Protein AF-A0A1A9UKF2-F1 (afdb_monomer_lite)

pLDDT: mean 70.14, std 18.94, range [29.81, 97.88]

Organism: Glossina austeni (NCBI:txid7395)

InterPro domains:
  IPR000534 Semialdehyde dehydrogenase, NAD-binding [PF01118] (22-80)
  IPR000534 Semialdehyde dehydrogenase, NAD-binding [SM00859] (3-81)
  IPR012280 Semialdehyde dehydrogenase, dimerisation domain [PF02774] (103-195)
  IPR036291 NAD(P)-binding domain superfamily [SSF51735] (1-106)

Sequence (260 aa):
MKCIGFIGWRGLVGSVLIQQILIELDIIISCQGNSYTKIVHNKLRKLNWQGYWIDSASILRMHKSSCIVLEPVNYNIIKKKISQGYKDFIGSNCSVSLMLIALGGLFKEKLIEWISVSTYQAATGAGSTYTRQLLLQINKIHDLLGNKLTYNVIPWIGKKIKCKQSLEEKKYQEEVCKILDLNRVIPIDGICVRILSNHNSWVKIIPDDPEKIINRLTPIKIAGSLYIAIGRIRKLSIGGDQLLWGAAEPLRRILRQLIT

Secondary structure (DSSP, 8-state):
---EEEE-TT--S--HHHHHHHHT-SEEEE-S-HHHHHHHHHHHHHTT--SEEEE--GGGTT-TTEEEE-HHHHHHHHHHHHHTT--EEEEPPHHHHHHHHHHHHHHHTT--S-EEEEEEEEGGGG-HHHHHHHHHHHHHHHHHHTTS-----B---S-B-GGG-BHHHHHHHHHHHHHTT-SSPPPEEEEEEEE-S---TTEEEPPS-HHHHHHHSSHHHHTTSS-EEE------S----TTIIIIIHHHHHHHHHHH-

Structure (mmCIF, N/CA/C/O backbone):
data_AF-A0A1A9UKF2-F1
#
_entry.id   AF-A0A1A9UKF2-F1
#
loop_
_atom_site.group_PDB
_atom_site.id
_atom_site.type_symbol
_atom_site.label_atom_id
_atom_site.label_alt_id
_atom_site.label_comp_id
_atom_site.label_asym_id
_atom_site.label_entity_id
_atom_site.label_seq_id
_atom_site.pdbx_PDB_ins_code
_atom_site.Cartn_x
_atom_site.Cartn_y
_atom_site.Cartn_z
_atom_site.occupancy
_atom_site.B_iso_or_equiv
_atom_site.auth_seq_id
_atom_site.auth_comp_id
_atom_site.auth_asym_id
_atom_site.auth_atom_id
_atom_site.pdbx_PDB_model_num
ATOM 1 N N . MET A 1 1 ? -28.128 7.643 8.651 1.00 71.69 1 MET A N 1
ATOM 2 C CA . MET A 1 1 ? -27.181 7.875 7.535 1.00 71.69 1 MET A CA 1
ATOM 3 C C . MET A 1 1 ? -25.819 8.170 8.133 1.00 71.69 1 MET A C 1
ATOM 5 O O . MET A 1 1 ? -25.802 8.809 9.174 1.00 71.69 1 MET A O 1
ATOM 9 N N . LYS A 1 2 ? -24.722 7.689 7.530 1.00 84.81 2 LYS A N 1
ATOM 10 C CA . LYS A 1 2 ? -23.363 8.018 7.987 1.00 84.81 2 LYS A CA 1
ATOM 11 C C . LYS A 1 2 ? -22.882 9.323 7.351 1.00 84.81 2 LYS A C 1
ATOM 13 O O . LYS A 1 2 ? -23.034 9.486 6.139 1.00 84.81 2 LYS A O 1
ATOM 18 N N . CYS A 1 3 ? -22.272 10.204 8.134 1.00 86.50 3 CYS A N 1
ATOM 19 C CA . CYS A 1 3 ? -21.629 11.428 7.660 1.00 86.50 3 CYS A CA 1
ATOM 20 C C . CYS A 1 3 ? -20.231 11.106 7.108 1.00 86.50 3 CYS A C 1
ATOM 22 O O . CYS A 1 3 ? -19.368 10.604 7.830 1.00 86.50 3 CYS A O 1
ATOM 24 N N . ILE A 1 4 ? -20.003 11.372 5.818 1.00 88.81 4 ILE A N 1
ATOM 25 C CA . ILE A 1 4 ? -18.762 11.018 5.110 1.00 88.81 4 ILE A CA 1
ATOM 26 C C . ILE A 1 4 ? -18.077 12.293 4.612 1.00 88.81 4 ILE A C 1
ATOM 28 O O . ILE A 1 4 ? -18.688 13.074 3.886 1.00 88.81 4 ILE A O 1
ATOM 32 N N . GLY A 1 5 ? -16.799 12.477 4.950 1.00 84.62 5 GLY A N 1
ATOM 33 C CA . GLY A 1 5 ? -15.975 13.572 4.431 1.00 84.62 5 GLY A CA 1
ATOM 34 C C . GLY A 1 5 ? -14.863 13.096 3.502 1.00 84.62 5 GLY A C 1
ATOM 35 O O . GLY A 1 5 ? -14.205 12.085 3.755 1.00 84.62 5 GLY A O 1
ATOM 36 N N . PHE A 1 6 ? -14.617 13.867 2.443 1.00 82.88 6 PHE A N 1
ATOM 37 C CA . PHE A 1 6 ? -13.533 13.643 1.488 1.00 82.88 6 PHE A CA 1
ATOM 38 C C . PHE A 1 6 ? -12.490 14.755 1.588 1.00 82.88 6 PHE A C 1
ATOM 40 O O . PHE A 1 6 ? -12.822 15.939 1.552 1.00 82.88 6 PHE A O 1
ATOM 47 N N . ILE A 1 7 ? -11.217 14.372 1.666 1.00 81.06 7 ILE A N 1
ATOM 48 C CA . ILE A 1 7 ? -10.083 15.295 1.748 1.00 81.06 7 ILE A CA 1
ATOM 49 C C . ILE A 1 7 ? -9.139 14.994 0.580 1.00 81.06 7 ILE A C 1
ATOM 51 O O . ILE A 1 7 ? -8.381 14.022 0.599 1.00 81.06 7 ILE A O 1
ATOM 55 N N . GLY A 1 8 ? -9.202 15.828 -0.458 1.00 71.50 8 GLY A N 1
ATOM 56 C CA . GLY A 1 8 ? -8.336 15.756 -1.640 1.00 71.50 8 GLY A CA 1
ATOM 57 C C . GLY A 1 8 ? -7.231 16.812 -1.631 1.00 71.50 8 GLY A C 1
ATOM 58 O O . GLY A 1 8 ? -7.307 17.758 -0.856 1.00 71.50 8 GLY A O 1
ATOM 59 N N . TRP A 1 9 ? -6.270 16.683 -2.561 1.00 54.72 9 TRP A N 1
ATOM 60 C CA . TRP A 1 9 ? -4.939 17.335 -2.610 1.00 54.72 9 TRP A CA 1
ATOM 61 C C . TRP A 1 9 ? -4.872 18.856 -2.329 1.00 54.72 9 TRP A C 1
ATOM 63 O O . TRP A 1 9 ? -3.817 19.378 -1.967 1.00 54.72 9 TRP A O 1
ATOM 73 N N . ARG A 1 10 ? -5.989 19.583 -2.465 1.00 50.16 10 ARG A N 1
ATOM 74 C CA . ARG A 1 10 ? -6.110 21.032 -2.205 1.00 50.16 10 ARG A CA 1
ATOM 75 C C . ARG A 1 10 ? -6.685 21.389 -0.821 1.00 50.16 10 ARG A C 1
ATOM 77 O O . ARG A 1 10 ? -6.915 22.565 -0.557 1.00 50.16 10 ARG A O 1
ATOM 84 N N . GLY A 1 11 ? -6.914 20.415 0.060 1.00 48.44 11 GLY A N 1
ATOM 85 C CA . GLY A 1 11 ? -7.466 20.639 1.399 1.00 48.44 11 GLY A CA 1
ATOM 86 C C . GLY A 1 11 ? -6.495 21.386 2.318 1.00 48.44 11 GLY A C 1
ATOM 87 O O . GLY A 1 11 ? -5.421 20.877 2.644 1.00 48.44 11 GLY A O 1
ATOM 88 N N . LEU A 1 12 ? -6.884 22.593 2.736 1.00 45.25 12 LEU A N 1
ATOM 89 C CA . LEU A 1 12 ? -6.162 23.446 3.684 1.00 45.25 12 LEU A CA 1
ATOM 90 C C . LEU A 1 12 ? -5.789 22.681 4.965 1.00 45.25 12 LEU A C 1
ATOM 92 O O . LEU A 1 12 ? -6.642 22.164 5.686 1.00 45.25 12 LEU A O 1
ATOM 96 N N . VAL A 1 13 ? -4.493 22.653 5.275 1.00 45.88 13 VAL A N 1
ATOM 97 C CA . VAL A 1 13 ? -3.981 22.253 6.588 1.00 45.88 13 VAL A CA 1
ATOM 98 C C . VAL A 1 13 ? -4.100 23.474 7.500 1.00 45.88 13 VAL A C 1
ATOM 100 O O . VAL A 1 13 ? -3.387 24.448 7.286 1.00 45.88 13 VAL A O 1
ATOM 103 N N . GLY A 1 14 ? -4.932 23.418 8.545 1.00 50.25 14 GLY A N 1
ATOM 104 C CA . GLY A 1 14 ? -4.603 24.157 9.771 1.00 50.25 14 GLY A CA 1
ATOM 105 C C . GLY A 1 14 ? -5.647 25.048 10.442 1.00 50.25 14 GLY A C 1
ATOM 106 O O . GLY A 1 14 ? -5.304 25.590 11.488 1.00 50.25 14 GLY A O 1
ATOM 107 N N . SER A 1 15 ? -6.888 25.193 9.966 1.00 52.97 15 SER A N 1
ATOM 108 C CA . SER A 1 15 ? -7.884 25.942 10.755 1.00 52.97 15 SER A CA 1
ATOM 109 C C . SER A 1 15 ? -8.506 25.067 11.855 1.00 52.97 15 SER A C 1
ATOM 111 O O . SER A 1 15 ? -8.780 23.882 11.657 1.00 52.97 15 SER A O 1
ATOM 113 N N . VAL A 1 16 ? -8.715 25.645 13.043 1.00 55.16 16 VAL A N 1
ATOM 114 C CA . VAL A 1 16 ? -9.409 24.993 14.173 1.00 55.16 16 VAL A CA 1
ATOM 115 C C . VAL A 1 16 ? -10.845 24.608 13.787 1.00 55.16 16 VAL A C 1
ATOM 117 O O . VAL A 1 16 ? -11.305 23.536 14.169 1.00 55.16 16 VAL A O 1
ATOM 120 N N . LEU A 1 17 ? -11.496 25.408 12.929 1.00 55.50 17 LEU A N 1
ATOM 121 C CA . LEU A 1 17 ? -12.822 25.112 12.373 1.00 55.50 17 LEU A CA 1
ATOM 122 C C . LEU A 1 17 ? -12.883 23.768 11.633 1.00 55.50 17 LEU A C 1
ATOM 124 O O . LEU A 1 17 ? -13.848 23.027 11.786 1.00 55.50 17 LEU A O 1
ATOM 128 N N . ILE A 1 18 ? -11.849 23.415 10.859 1.00 67.81 18 ILE A N 1
ATOM 129 C CA . ILE A 1 18 ? -11.835 22.139 10.128 1.00 67.81 18 ILE A CA 1
ATOM 130 C C . ILE A 1 18 ? -11.833 20.958 11.107 1.00 67.81 18 ILE A C 1
ATOM 132 O O . ILE A 1 18 ? -12.449 19.940 10.827 1.00 67.81 18 ILE A O 1
ATOM 136 N N . GLN A 1 19 ? -11.198 21.073 12.277 1.00 68.06 19 GLN A N 1
ATOM 137 C CA . GLN A 1 19 ? -11.166 19.969 13.245 1.00 68.06 19 GLN A CA 1
ATOM 138 C C . GLN A 1 19 ? -12.534 19.703 13.874 1.00 68.06 19 GLN A C 1
ATOM 140 O O . GLN A 1 19 ? -12.880 18.541 14.059 1.00 68.06 19 GLN A O 1
ATOM 145 N N . GLN A 1 20 ? -13.305 20.755 14.160 1.00 71.19 20 GLN A N 1
ATOM 146 C CA . GLN A 1 20 ? -14.658 20.620 14.706 1.00 71.19 20 GLN A CA 1
ATOM 147 C C . GLN A 1 20 ? -15.570 19.885 13.719 1.00 71.19 20 GLN A C 1
ATOM 149 O O . GLN A 1 20 ? -16.204 18.906 14.094 1.00 71.19 20 GLN A O 1
ATOM 154 N N . ILE A 1 21 ? -15.512 20.259 12.437 1.00 78.81 21 ILE A N 1
ATOM 155 C CA . ILE A 1 21 ? -16.279 19.599 11.371 1.00 78.81 21 ILE A CA 1
ATOM 156 C C . ILE A 1 21 ? -15.857 18.131 11.205 1.00 78.81 21 ILE A C 1
ATOM 158 O O . ILE A 1 21 ? -16.695 17.256 11.020 1.00 78.81 21 ILE A O 1
ATOM 162 N N . LEU A 1 22 ? -14.554 17.833 11.267 1.00 85.81 22 LEU A N 1
ATOM 163 C CA . LEU A 1 22 ? -14.062 16.471 11.040 1.00 85.81 22 LEU A CA 1
ATOM 164 C C . LEU A 1 22 ? -14.473 15.482 12.143 1.00 85.81 22 LEU A C 1
ATOM 166 O O . LEU A 1 22 ? -14.626 14.299 11.850 1.00 85.81 22 LEU A O 1
ATOM 170 N N . ILE A 1 23 ? -14.645 15.934 13.388 1.00 88.75 23 ILE A N 1
ATOM 171 C CA . ILE A 1 23 ? -15.038 15.061 14.510 1.00 88.75 23 ILE A CA 1
ATOM 172 C C . ILE A 1 23 ? -16.488 14.587 14.377 1.00 88.75 23 ILE A C 1
ATOM 174 O O . ILE A 1 23 ? -16.807 13.485 14.817 1.00 88.75 23 ILE A O 1
ATOM 178 N N . GLU A 1 24 ? -17.343 15.380 13.736 1.00 89.25 24 GLU A N 1
ATOM 179 C CA . GLU A 1 24 ? -18.743 15.026 13.481 1.00 89.25 24 GLU A CA 1
ATOM 180 C C . GLU A 1 24 ? -18.899 13.956 12.388 1.00 89.25 24 GLU A C 1
ATOM 182 O O . GLU A 1 24 ? -19.972 13.378 12.226 1.00 89.25 24 GLU A O 1
ATOM 187 N N . LEU A 1 25 ? -17.839 13.671 11.623 1.00 92.31 25 LEU A N 1
ATOM 188 C CA . LEU A 1 25 ? -17.880 12.683 10.549 1.00 92.31 25 LEU A CA 1
ATOM 189 C C . LEU A 1 25 ? -17.725 11.258 11.084 1.00 92.31 25 LEU A C 1
ATOM 191 O O . LEU A 1 25 ? -16.816 10.957 11.855 1.00 92.31 25 LEU A O 1
ATOM 195 N N . ASP A 1 26 ? -18.535 10.338 10.567 1.00 93.75 26 ASP A N 1
ATOM 196 C CA . ASP A 1 26 ? -18.407 8.904 10.841 1.00 93.75 26 ASP A CA 1
ATOM 197 C C . ASP A 1 26 ? -17.254 8.272 10.054 1.00 93.75 26 ASP A C 1
ATOM 199 O O . ASP A 1 26 ? -16.648 7.288 10.493 1.00 93.75 26 ASP A O 1
ATOM 203 N N . ILE A 1 27 ? -16.980 8.800 8.856 1.00 95.62 27 ILE A N 1
ATOM 204 C CA . ILE A 1 27 ? -15.962 8.291 7.934 1.00 95.62 27 ILE A CA 1
ATOM 205 C C . ILE A 1 27 ? -15.219 9.460 7.285 1.00 95.62 27 ILE A C 1
ATOM 207 O O . ILE A 1 27 ? -15.828 10.376 6.733 1.00 95.62 27 ILE A O 1
ATOM 211 N N . ILE A 1 28 ? -13.891 9.387 7.289 1.00 94.81 28 ILE A N 1
ATOM 212 C CA . ILE A 1 28 ? -13.011 10.332 6.603 1.00 94.81 28 ILE A CA 1
ATOM 213 C C . ILE A 1 28 ? -12.193 9.581 5.558 1.00 94.81 28 ILE A C 1
ATOM 215 O O . ILE A 1 28 ? -11.524 8.600 5.882 1.00 94.81 28 ILE A O 1
ATOM 219 N N . ILE A 1 29 ? -12.206 10.074 4.319 1.00 93.69 29 ILE A N 1
ATOM 220 C CA . ILE A 1 29 ? -11.383 9.562 3.218 1.00 93.69 29 ILE A CA 1
ATOM 221 C C . ILE A 1 29 ? -10.349 10.612 2.832 1.00 93.69 29 ILE A C 1
ATOM 223 O O . ILE A 1 29 ? -10.686 11.659 2.281 1.00 93.69 29 ILE A O 1
ATOM 227 N N . SER A 1 30 ? -9.081 10.323 3.110 1.00 92.12 30 SER A N 1
ATOM 228 C CA . SER A 1 30 ? -7.948 11.199 2.829 1.00 92.12 30 SER A CA 1
ATOM 229 C C . SER A 1 30 ? -7.135 10.700 1.638 1.00 92.12 30 SER A C 1
ATOM 231 O O . SER A 1 30 ? -6.706 9.550 1.573 1.00 92.12 30 SER A O 1
ATOM 233 N N . CYS A 1 31 ? -6.874 11.611 0.703 1.00 87.44 31 CYS A N 1
ATOM 234 C CA . CYS A 1 31 ? -5.891 11.458 -0.368 1.00 87.44 31 CYS A CA 1
ATOM 235 C C . CYS A 1 31 ? -4.824 12.567 -0.332 1.00 87.44 31 CYS A C 1
ATOM 237 O O . CYS A 1 31 ? -4.139 12.810 -1.326 1.00 87.44 31 CYS A O 1
ATOM 239 N N . GLN A 1 32 ? -4.687 13.263 0.803 1.00 86.75 32 GLN A N 1
ATOM 240 C CA . GLN A 1 32 ? -3.825 14.442 0.935 1.00 86.75 32 GLN A CA 1
ATOM 241 C C . GLN A 1 32 ? -2.336 14.088 1.054 1.00 86.75 32 GLN A C 1
ATOM 243 O O . GLN A 1 32 ? -1.472 14.846 0.611 1.00 86.75 32 GLN A O 1
ATOM 248 N N . GLY A 1 33 ? -2.030 12.926 1.638 1.00 84.94 33 GLY A N 1
ATOM 249 C CA . GLY A 1 33 ? -0.674 12.402 1.783 1.00 84.94 33 GLY A CA 1
ATOM 250 C C . GLY A 1 33 ? -0.093 12.506 3.197 1.00 84.94 33 GLY A C 1
ATOM 251 O O . GLY A 1 33 ? -0.690 13.049 4.125 1.00 84.94 33 GLY A O 1
ATOM 252 N N . ASN A 1 34 ? 1.123 11.973 3.353 1.00 87.88 34 ASN A N 1
ATOM 253 C CA . ASN A 1 34 ? 1.740 11.669 4.652 1.00 87.88 34 ASN A CA 1
ATOM 254 C C . ASN A 1 34 ? 1.795 12.851 5.636 1.00 87.88 34 ASN A C 1
ATOM 256 O O . ASN A 1 34 ? 1.567 12.653 6.829 1.00 87.88 34 ASN A O 1
ATOM 260 N N . SER A 1 35 ? 2.108 14.061 5.162 1.00 87.88 35 SER A N 1
ATOM 261 C CA . SER A 1 35 ? 2.228 15.246 6.025 1.00 87.88 35 SER A CA 1
ATOM 262 C C . SER A 1 35 ? 0.899 15.614 6.684 1.00 87.88 35 SER A C 1
ATOM 264 O O . SER A 1 35 ? 0.876 15.940 7.869 1.00 87.88 35 SER A O 1
ATOM 266 N N . TYR A 1 36 ? -0.206 15.508 5.940 1.00 89.00 36 TYR A N 1
ATOM 267 C CA . TYR A 1 36 ? -1.548 15.773 6.450 1.00 89.00 36 TYR A CA 1
ATOM 268 C C . TYR A 1 36 ? -1.959 14.720 7.473 1.00 89.00 36 TYR A C 1
ATOM 270 O O . TYR A 1 36 ? -2.285 15.065 8.609 1.00 89.00 36 TYR A O 1
ATOM 278 N N . THR A 1 37 ? -1.847 13.439 7.108 1.00 91.94 37 THR A N 1
ATOM 279 C CA . THR A 1 37 ? -2.190 12.317 7.987 1.00 91.94 37 THR A CA 1
ATOM 280 C C . THR A 1 37 ? -1.430 12.398 9.306 1.00 91.94 37 THR A C 1
ATOM 282 O O . THR A 1 37 ? -2.036 12.295 10.366 1.00 91.94 37 THR A O 1
ATOM 285 N N . LYS A 1 38 ? -0.12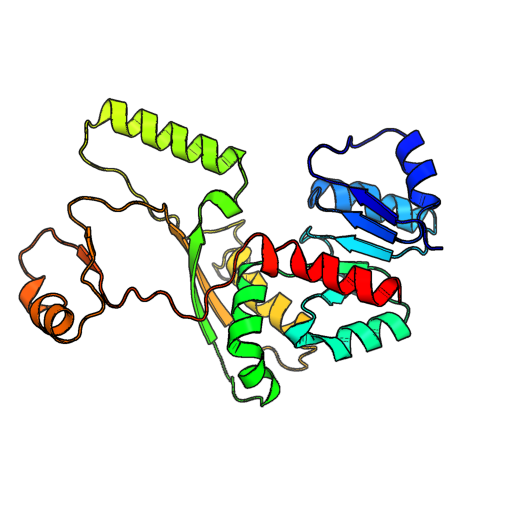3 12.696 9.279 1.00 90.44 38 LYS A N 1
ATOM 286 C CA . LYS A 1 38 ? 0.695 12.810 10.499 1.00 90.44 38 LYS A CA 1
ATOM 287 C C . LYS A 1 38 ? 0.148 13.837 11.497 1.00 90.44 38 LYS A C 1
ATOM 289 O O . LYS A 1 38 ? 0.295 13.651 12.704 1.00 90.44 38 LYS A O 1
ATOM 294 N N . ILE A 1 39 ? -0.431 14.929 11.003 1.00 89.75 39 ILE A N 1
ATOM 295 C CA . ILE A 1 39 ? -0.926 16.031 11.833 1.00 89.75 39 ILE A CA 1
ATOM 296 C C . ILE A 1 39 ? -2.379 15.780 12.235 1.00 89.75 39 ILE A C 1
ATOM 298 O O . ILE A 1 39 ? -2.708 15.863 13.416 1.00 89.75 39 ILE A O 1
ATOM 302 N N . VAL A 1 40 ? -3.248 15.494 11.267 1.00 90.88 40 VAL A N 1
ATOM 303 C CA . VAL A 1 40 ? -4.702 15.494 11.470 1.00 90.88 40 VAL A CA 1
ATOM 304 C C . VAL A 1 40 ? -5.188 14.198 12.104 1.00 90.88 40 VAL A C 1
ATOM 306 O O . VAL A 1 40 ? -5.910 14.266 13.094 1.00 90.88 40 VAL A O 1
ATOM 309 N N . HIS A 1 41 ? -4.740 13.032 11.624 1.00 93.50 41 HIS A N 1
ATOM 310 C CA . HIS A 1 41 ? -5.153 11.740 12.193 1.00 93.50 41 HIS A CA 1
ATOM 311 C C . HIS A 1 41 ? -4.806 11.652 13.682 1.00 93.50 41 HIS A C 1
ATOM 313 O O . HIS A 1 41 ? -5.671 11.371 14.509 1.00 93.50 41 HIS A O 1
ATOM 319 N N . ASN A 1 42 ? -3.570 12.013 14.040 1.00 90.81 42 ASN A N 1
ATOM 320 C CA . ASN A 1 42 ? -3.121 12.023 15.432 1.00 90.81 42 ASN A CA 1
ATOM 321 C C . ASN A 1 42 ? -3.944 12.977 16.311 1.00 90.81 42 ASN A C 1
ATOM 323 O O . ASN A 1 42 ? -4.223 12.651 17.462 1.00 90.81 42 ASN A O 1
ATOM 327 N N . LYS A 1 43 ? -4.333 14.151 15.795 1.00 91.19 43 LYS A N 1
ATOM 328 C CA . LYS A 1 43 ? -5.192 15.089 16.532 1.00 91.19 43 LYS A CA 1
ATOM 329 C C . LYS A 1 43 ? -6.594 14.520 16.738 1.00 91.19 43 LYS A C 1
ATOM 331 O O . LYS A 1 43 ? -7.072 14.535 17.865 1.00 91.19 43 LYS A O 1
ATOM 336 N N . LEU A 1 44 ? -7.213 13.965 15.695 1.00 92.25 44 LEU A N 1
ATOM 337 C CA . LEU A 1 44 ? -8.548 13.364 15.789 1.00 92.25 44 LEU A CA 1
ATOM 338 C C . LEU A 1 44 ? -8.577 12.207 16.791 1.00 92.25 44 LEU A C 1
ATOM 340 O O . LEU A 1 44 ? -9.444 12.166 17.660 1.00 92.25 44 LEU A O 1
ATOM 344 N N . ARG A 1 45 ? -7.587 11.307 16.743 1.00 93.25 45 ARG A N 1
ATOM 345 C CA . ARG A 1 45 ? -7.493 10.198 17.705 1.00 93.25 45 ARG A CA 1
ATOM 346 C C . ARG A 1 45 ? -7.257 10.686 19.141 1.00 93.25 45 ARG A C 1
ATOM 348 O O . ARG A 1 45 ? -7.836 10.117 20.05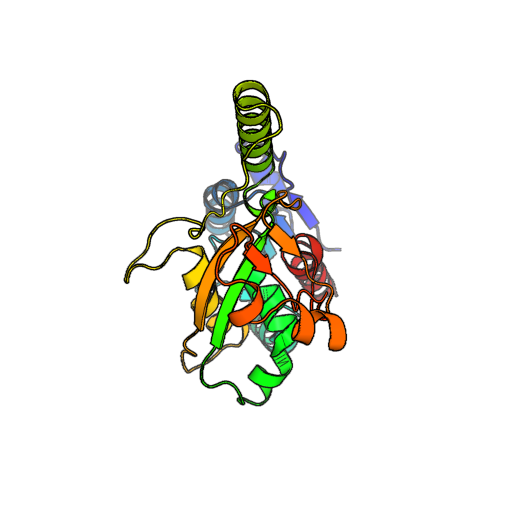9 1.00 93.25 45 ARG A O 1
ATOM 355 N N . LYS A 1 46 ? -6.485 11.764 19.349 1.00 92.12 46 LYS A N 1
ATOM 356 C CA . LYS A 1 46 ? -6.329 12.406 20.674 1.00 92.12 46 LYS A CA 1
ATOM 357 C C . LYS A 1 46 ? -7.621 13.035 21.197 1.00 92.12 46 LYS A C 1
ATOM 359 O O . LYS A 1 46 ? -7.824 13.059 22.402 1.00 92.12 46 LYS A O 1
ATOM 364 N N . LEU A 1 47 ? -8.488 13.507 20.305 1.00 91.50 47 LEU A N 1
ATOM 365 C CA . LEU A 1 47 ? -9.823 14.020 20.632 1.00 91.50 47 LEU A CA 1
ATOM 366 C C . LEU A 1 47 ? -10.866 12.899 20.774 1.00 91.50 47 LEU A C 1
ATOM 368 O O . LEU A 1 47 ? -12.062 13.161 20.763 1.00 91.50 47 LEU A O 1
ATOM 372 N N . ASN A 1 48 ? -10.414 11.647 20.908 1.00 92.62 48 ASN A N 1
ATOM 373 C CA . ASN A 1 48 ? -11.246 10.459 21.066 1.00 92.62 48 ASN A CA 1
ATOM 374 C C . ASN A 1 48 ? -12.244 10.228 19.915 1.00 92.62 48 ASN A C 1
ATOM 376 O O . ASN A 1 48 ? -13.288 9.608 20.103 1.00 92.62 48 ASN A O 1
ATOM 380 N N . TRP A 1 49 ? -11.926 10.698 18.706 1.00 95.12 49 TRP A N 1
ATOM 381 C CA . TRP A 1 49 ? -12.748 10.432 17.532 1.00 95.12 49 TRP A CA 1
ATOM 382 C C . TRP A 1 49 ? -12.711 8.939 17.167 1.00 95.12 49 TRP A C 1
ATOM 384 O O . TRP A 1 49 ? -11.637 8.371 16.929 1.00 95.12 49 TRP A O 1
ATOM 394 N N . GLN A 1 50 ? -13.888 8.308 17.100 1.00 94.50 50 GLN A N 1
ATOM 395 C CA . GLN A 1 50 ? -14.068 6.860 16.887 1.00 94.50 50 GLN A CA 1
ATOM 396 C C . GLN A 1 50 ? -14.505 6.484 15.460 1.00 94.50 50 GLN A C 1
ATOM 398 O O . GLN A 1 50 ? -14.806 5.316 15.181 1.00 94.50 50 GLN A O 1
ATOM 403 N N . GLY A 1 51 ? -14.526 7.459 14.548 1.00 95.19 51 GLY A N 1
ATOM 404 C CA . GLY A 1 51 ? -14.868 7.237 13.147 1.00 95.19 51 GLY A CA 1
ATOM 405 C C . GLY A 1 51 ? -13.789 6.480 12.365 1.00 95.19 51 GLY A C 1
ATOM 406 O O . GLY A 1 51 ? -12.676 6.213 12.848 1.00 95.19 51 GLY A O 1
ATOM 407 N N . TYR A 1 52 ? -14.148 6.100 11.141 1.00 97.56 52 TYR A N 1
ATOM 408 C CA . TYR A 1 52 ? -13.296 5.343 10.229 1.00 97.56 52 TYR A CA 1
ATOM 409 C C . TYR A 1 52 ? -12.383 6.268 9.429 1.00 97.56 52 TYR A C 1
ATOM 411 O O . TYR A 1 52 ? -12.848 7.153 8.715 1.00 97.56 52 TYR A O 1
ATOM 419 N N . TRP A 1 53 ? -11.079 6.029 9.511 1.00 97.69 53 TRP A N 1
ATOM 420 C CA . TRP A 1 53 ? -10.069 6.722 8.725 1.00 97.69 53 TRP A CA 1
ATOM 421 C C . TRP A 1 53 ? -9.642 5.857 7.543 1.00 97.69 53 TRP A C 1
ATOM 423 O O . TRP A 1 53 ? -9.038 4.798 7.730 1.00 97.69 53 TRP A O 1
ATOM 433 N N . ILE A 1 54 ? -9.941 6.317 6.332 1.00 97.12 54 ILE A N 1
ATOM 434 C CA . ILE A 1 54 ? -9.541 5.690 5.075 1.00 97.12 54 ILE A CA 1
ATOM 435 C C . ILE A 1 54 ? -8.480 6.574 4.418 1.00 97.12 54 ILE A C 1
ATOM 437 O O . ILE A 1 54 ? -8.716 7.762 4.214 1.00 97.12 54 ILE A O 1
ATOM 441 N N . ASP A 1 55 ? -7.313 6.028 4.079 1.00 95.25 55 ASP A N 1
ATOM 442 C CA . ASP A 1 55 ? -6.180 6.853 3.627 1.00 95.25 55 ASP A CA 1
ATOM 443 C C . ASP A 1 55 ? -5.389 6.222 2.484 1.00 95.25 55 ASP A C 1
ATOM 445 O O . ASP A 1 55 ? -5.112 5.024 2.509 1.00 95.25 55 ASP A O 1
ATOM 449 N N . SER A 1 56 ? -4.947 7.030 1.518 1.00 89.69 56 SER A N 1
ATOM 450 C CA . SER A 1 56 ? -3.953 6.606 0.517 1.00 89.69 56 SER A CA 1
ATOM 451 C C . SER A 1 56 ? -2.505 6.767 1.002 1.00 89.69 56 SER A C 1
ATOM 453 O O . SER A 1 56 ? -1.580 6.181 0.425 1.00 89.69 56 SER A O 1
ATOM 455 N N . ALA A 1 57 ? -2.282 7.552 2.062 1.00 90.75 57 ALA A N 1
ATOM 456 C CA . ALA A 1 57 ? -0.961 7.846 2.598 1.00 90.75 57 ALA A CA 1
ATOM 457 C C . ALA A 1 57 ? -0.273 6.598 3.181 1.00 90.75 57 ALA A C 1
ATOM 459 O O . ALA A 1 57 ? -0.877 5.764 3.852 1.00 90.75 57 ALA A O 1
ATOM 460 N N . SER A 1 58 ? 1.044 6.485 2.993 1.00 92.25 58 SER A N 1
ATOM 461 C CA . SER A 1 58 ? 1.805 5.317 3.447 1.00 92.25 58 SER A CA 1
ATOM 462 C C . SER A 1 58 ? 2.060 5.282 4.956 1.00 92.25 58 SER A C 1
ATOM 464 O O . SER A 1 58 ? 2.465 4.249 5.484 1.00 92.25 58 SER A O 1
ATOM 466 N N . ILE A 1 59 ? 1.885 6.406 5.658 1.00 93.31 59 ILE A N 1
ATOM 467 C CA . ILE A 1 59 ? 2.382 6.586 7.030 1.00 93.31 59 ILE A CA 1
ATOM 468 C C . ILE A 1 59 ? 1.739 5.653 8.062 1.00 93.31 59 ILE A C 1
ATOM 470 O O . ILE A 1 59 ? 2.415 5.226 8.994 1.00 93.31 59 ILE A O 1
ATOM 474 N N . LEU A 1 60 ? 0.469 5.293 7.876 1.00 95.31 60 LEU A N 1
ATOM 475 C CA . LEU A 1 60 ? -0.245 4.395 8.783 1.00 95.31 60 LEU A CA 1
ATOM 476 C C . LEU A 1 60 ? -0.213 2.933 8.327 1.00 95.31 60 LEU A C 1
ATOM 478 O O . LEU A 1 60 ? -0.699 2.082 9.066 1.00 95.31 60 LEU A O 1
ATOM 482 N N . ARG A 1 61 ? 0.373 2.594 7.166 1.00 95.94 61 ARG A N 1
ATOM 483 C CA . ARG A 1 61 ? 0.318 1.226 6.607 1.00 95.94 61 ARG A CA 1
ATOM 484 C C . ARG A 1 61 ? 0.829 0.166 7.565 1.00 95.94 61 ARG A C 1
ATOM 486 O O . ARG A 1 61 ? 0.187 -0.863 7.703 1.00 95.94 61 ARG A O 1
ATOM 493 N N . MET A 1 62 ? 1.922 0.436 8.276 1.00 94.81 62 MET A N 1
ATOM 494 C CA . MET A 1 62 ? 2.540 -0.519 9.206 1.00 94.81 62 MET A CA 1
ATOM 495 C C . MET A 1 62 ? 2.131 -0.315 10.671 1.00 94.81 62 MET A C 1
ATOM 497 O O . MET A 1 62 ? 2.617 -1.026 11.546 1.00 94.81 62 MET A O 1
ATOM 501 N N . HIS A 1 63 ? 1.216 0.614 10.963 1.00 94.81 63 HIS A N 1
ATOM 502 C CA . HIS A 1 63 ? 0.734 0.827 12.327 1.00 94.81 63 HIS A CA 1
ATOM 503 C C . HIS A 1 63 ? -0.031 -0.405 12.849 1.00 94.81 63 HIS A C 1
ATOM 505 O O . HIS A 1 63 ? -0.720 -1.082 12.086 1.00 94.81 63 HIS A O 1
ATOM 511 N N . LYS A 1 64 ? 0.072 -0.727 14.145 1.00 92.50 64 LYS A N 1
ATOM 512 C CA . LYS A 1 64 ? -0.552 -1.946 14.704 1.00 92.50 64 LYS A CA 1
ATOM 513 C C . LYS A 1 64 ? -2.084 -1.896 14.690 1.00 92.50 64 LYS A C 1
ATOM 515 O O . LYS A 1 64 ? -2.718 -2.927 14.511 1.00 92.50 64 LYS A O 1
ATOM 520 N N . SER A 1 65 ? -2.669 -0.705 14.832 1.00 92.50 65 SER A N 1
ATOM 521 C CA . SER A 1 65 ? -4.127 -0.492 14.811 1.00 92.50 65 SER A CA 1
ATOM 522 C C . SER A 1 65 ? -4.721 -0.317 13.409 1.00 92.50 65 SER A C 1
ATOM 524 O O . SER A 1 65 ? -5.900 0.011 13.294 1.00 92.50 65 SER A O 1
ATOM 526 N N . SER A 1 66 ? -3.925 -0.490 12.347 1.00 96.00 66 SER A N 1
ATOM 527 C CA . SER A 1 66 ? -4.380 -0.289 10.971 1.00 96.00 66 SER A CA 1
ATOM 528 C C . SER A 1 66 ? -4.421 -1.580 10.163 1.00 96.00 66 SER A C 1
ATOM 530 O O . SER A 1 66 ? -3.621 -2.501 10.368 1.00 96.00 66 SER A O 1
ATOM 532 N N . CYS A 1 67 ? -5.329 -1.618 9.195 1.00 96.94 67 CYS A N 1
ATOM 533 C CA . CYS A 1 67 ? -5.442 -2.672 8.195 1.00 96.94 67 CYS A CA 1
ATOM 534 C C . CYS A 1 67 ? -5.063 -2.112 6.817 1.00 96.94 67 CYS A C 1
ATOM 536 O O . CYS A 1 67 ? -5.543 -1.044 6.440 1.00 96.94 67 CYS A O 1
ATOM 538 N N . ILE A 1 68 ? -4.200 -2.812 6.070 1.00 97.25 68 ILE A N 1
ATOM 539 C CA . ILE A 1 68 ? -3.946 -2.468 4.666 1.00 97.25 68 ILE A CA 1
ATOM 540 C C . ILE A 1 68 ? -5.064 -3.076 3.820 1.00 97.25 68 ILE A C 1
ATOM 542 O O . ILE A 1 68 ? -5.324 -4.276 3.919 1.00 97.25 68 ILE A O 1
ATOM 546 N N . VAL A 1 69 ? -5.720 -2.263 2.995 1.00 94.88 69 VAL A N 1
ATOM 547 C CA . VAL A 1 69 ? -6.866 -2.697 2.192 1.00 94.88 69 VAL A CA 1
ATOM 548 C C . VAL A 1 69 ? -6.461 -3.022 0.757 1.00 94.88 69 VAL A C 1
ATOM 550 O O . VAL A 1 69 ? -5.972 -2.160 0.031 1.00 94.88 69 VAL A O 1
ATOM 553 N N . LEU A 1 70 ? -6.710 -4.266 0.342 1.00 91.06 70 LEU A N 1
ATOM 554 C CA . LEU A 1 70 ? -6.650 -4.721 -1.046 1.00 91.06 70 LEU A CA 1
ATOM 555 C C . LEU A 1 70 ? -7.720 -5.797 -1.248 1.00 91.06 70 LEU A C 1
ATOM 557 O O . LEU A 1 70 ? -7.448 -6.994 -1.305 1.00 91.06 70 LEU A O 1
ATOM 561 N N . GLU A 1 71 ? -8.968 -5.344 -1.303 1.00 87.94 71 GLU A N 1
ATOM 562 C CA . GLU A 1 71 ? -10.151 -6.187 -1.125 1.00 87.94 71 GLU A CA 1
ATOM 563 C C . GLU A 1 71 ? -10.194 -7.476 -1.974 1.00 87.94 71 GLU A C 1
ATOM 565 O O . GLU A 1 71 ? -10.448 -8.520 -1.374 1.00 87.94 71 GLU A O 1
ATOM 570 N N . PRO A 1 72 ? -9.858 -7.485 -3.283 1.00 84.69 72 PRO A N 1
ATOM 571 C CA . PRO A 1 72 ? -9.859 -8.724 -4.074 1.00 84.69 72 PRO A CA 1
ATOM 572 C C . PRO A 1 72 ? -8.915 -9.813 -3.548 1.00 84.69 72 PRO A C 1
ATOM 574 O O . PRO A 1 72 ? -9.065 -10.983 -3.883 1.00 84.69 72 PRO A O 1
ATOM 577 N N . VAL A 1 73 ? -7.927 -9.421 -2.745 1.00 86.38 73 VAL A N 1
ATOM 578 C CA . VAL A 1 73 ? -6.885 -10.295 -2.206 1.00 86.38 73 VAL A CA 1
ATOM 579 C C . VAL A 1 73 ? -7.145 -10.612 -0.734 1.00 86.38 73 VAL A C 1
ATOM 581 O O . VAL A 1 73 ? -6.944 -11.749 -0.315 1.00 86.38 73 VAL A O 1
ATOM 584 N N . ASN A 1 74 ? -7.605 -9.638 0.062 1.00 92.19 74 ASN A N 1
ATOM 585 C CA . ASN A 1 74 ? -7.697 -9.779 1.518 1.00 92.19 74 ASN A CA 1
ATOM 586 C C . ASN A 1 74 ? -9.071 -9.456 2.138 1.00 92.19 74 ASN A C 1
ATOM 588 O O . ASN A 1 74 ? -9.145 -9.129 3.324 1.00 92.19 74 ASN A O 1
ATOM 592 N N . TYR A 1 75 ? -10.166 -9.615 1.384 1.00 91.56 75 TYR A N 1
ATOM 593 C CA . TYR A 1 75 ? -11.549 -9.397 1.847 1.00 91.56 75 TYR A CA 1
ATOM 594 C C . TYR A 1 75 ? -11.848 -9.973 3.245 1.00 91.56 75 TYR A C 1
ATOM 596 O O . TYR A 1 75 ? -12.323 -9.262 4.131 1.00 91.56 75 TYR A O 1
ATOM 604 N N . ASN A 1 76 ? -11.519 -11.249 3.481 1.00 92.69 76 ASN A N 1
ATOM 605 C CA . ASN A 1 76 ? -11.807 -11.917 4.757 1.00 92.69 76 ASN A CA 1
ATOM 606 C C . ASN A 1 76 ? -11.048 -11.292 5.939 1.00 92.69 76 ASN A C 1
ATOM 608 O O . ASN A 1 76 ? -11.586 -11.195 7.044 1.00 92.69 76 ASN A O 1
ATOM 612 N N . ILE A 1 77 ? -9.815 -10.834 5.705 1.00 94.31 77 ILE A N 1
ATOM 613 C CA . ILE A 1 77 ? -8.999 -10.150 6.715 1.00 94.31 77 ILE A CA 1
ATOM 614 C C . ILE A 1 77 ? -9.621 -8.791 7.032 1.00 94.31 77 ILE A C 1
ATOM 616 O O . ILE A 1 77 ? -9.789 -8.465 8.205 1.00 94.31 77 ILE A O 1
ATOM 620 N N . ILE A 1 78 ? -10.031 -8.032 6.011 1.00 95.56 78 ILE A N 1
ATOM 621 C CA . ILE A 1 78 ? -10.717 -6.745 6.190 1.00 95.56 78 ILE A CA 1
ATOM 622 C C . ILE A 1 78 ? -11.972 -6.929 7.052 1.00 95.56 78 ILE A C 1
ATOM 624 O O . ILE A 1 78 ? -12.116 -6.251 8.070 1.00 95.56 78 ILE A O 1
ATOM 628 N N . LYS A 1 79 ? -12.836 -7.892 6.708 1.00 95.12 79 LYS A N 1
ATOM 629 C CA . LYS A 1 79 ? -14.075 -8.170 7.452 1.00 95.12 79 LYS A CA 1
ATOM 630 C C . LYS A 1 79 ? -13.797 -8.520 8.918 1.00 95.12 79 LYS A C 1
ATOM 632 O O . LYS A 1 79 ? -14.437 -7.974 9.816 1.00 95.12 79 LYS A O 1
ATOM 637 N N . LYS A 1 80 ? -12.791 -9.365 9.168 1.00 95.50 80 LYS A N 1
ATOM 638 C CA . LYS A 1 80 ? -12.335 -9.718 10.523 1.00 95.50 80 LYS A CA 1
ATOM 639 C C . LYS A 1 80 ? -11.809 -8.501 11.290 1.00 95.50 80 LYS A C 1
ATOM 641 O O . LYS A 1 80 ? -12.068 -8.362 12.481 1.00 95.50 80 LYS A O 1
ATOM 646 N N . LYS A 1 81 ? -11.068 -7.603 10.639 1.00 96.19 81 LYS A N 1
ATOM 647 C CA . LYS A 1 81 ? -10.539 -6.387 11.278 1.00 96.19 81 LYS A CA 1
ATOM 648 C C . LYS A 1 81 ? -11.654 -5.399 11.622 1.00 96.19 81 LYS A C 1
ATOM 650 O O . LYS A 1 81 ? -11.627 -4.832 12.712 1.00 96.19 81 LYS A O 1
ATOM 655 N N . ILE A 1 82 ? -12.660 -5.260 10.756 1.00 95.19 82 ILE A N 1
ATOM 656 C CA . ILE A 1 82 ? -13.869 -4.471 11.045 1.00 95.19 82 ILE A CA 1
ATOM 657 C C . ILE A 1 82 ? -14.579 -5.023 12.290 1.00 95.19 82 ILE A C 1
ATOM 659 O O . ILE A 1 82 ? -14.864 -4.250 13.203 1.00 95.19 82 ILE A O 1
ATOM 663 N N . SER A 1 83 ? -14.795 -6.343 12.385 1.00 94.94 83 SER A N 1
ATOM 664 C CA . SER A 1 83 ? -15.447 -6.952 13.559 1.00 94.94 83 SER A CA 1
ATOM 665 C C . SER A 1 83 ? -14.607 -6.862 14.839 1.00 94.94 83 SER A C 1
ATOM 667 O O . SER A 1 83 ? -15.156 -6.847 15.932 1.00 94.94 83 SER A O 1
ATOM 669 N N . GLN A 1 84 ? -13.279 -6.770 14.717 1.00 95.81 84 GLN A N 1
ATOM 670 C CA . GLN A 1 84 ? -12.356 -6.510 15.831 1.00 95.81 84 GLN A CA 1
ATOM 671 C C . GLN A 1 84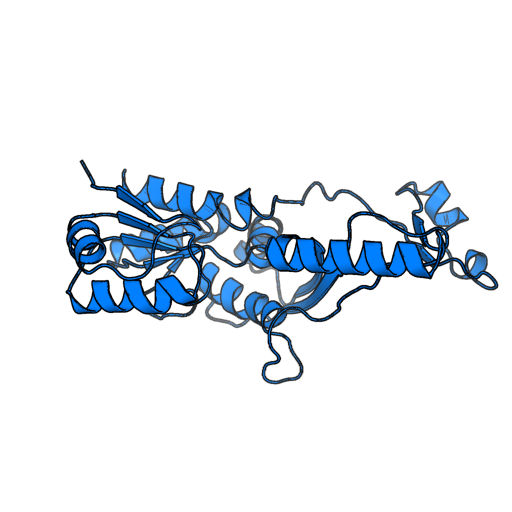 ? -12.303 -5.029 16.249 1.00 95.81 84 GLN A C 1
ATOM 673 O O . GLN A 1 84 ? -11.512 -4.671 17.120 1.00 95.81 84 GLN A O 1
ATOM 678 N N . GLY A 1 85 ? -13.097 -4.157 15.622 1.00 95.44 85 GLY A N 1
ATOM 679 C CA . GLY A 1 85 ? -13.177 -2.740 15.969 1.00 95.44 85 GLY A CA 1
ATOM 680 C C . GLY A 1 85 ? -12.073 -1.869 15.368 1.00 95.44 85 GLY A C 1
ATOM 681 O O . GLY A 1 85 ? -11.914 -0.731 15.801 1.00 95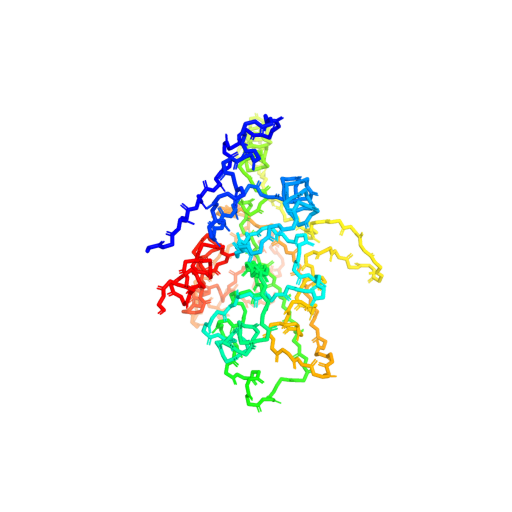.44 85 GLY A O 1
ATOM 682 N N . TYR A 1 86 ? -11.320 -2.349 14.369 1.00 97.06 86 TYR A N 1
ATOM 683 C CA . TYR A 1 86 ? -10.322 -1.513 13.693 1.00 97.06 86 TYR A CA 1
ATOM 684 C C . TYR A 1 86 ? -11.001 -0.317 13.021 1.00 97.06 86 TYR A C 1
ATOM 686 O O . TYR A 1 86 ? -12.057 -0.448 12.398 1.00 97.06 86 TYR A O 1
ATOM 694 N N . LYS A 1 87 ? -10.363 0.850 13.136 1.00 97.38 87 LYS A N 1
ATOM 695 C CA . LYS A 1 87 ? -10.871 2.120 12.604 1.00 97.38 87 LYS A CA 1
ATOM 696 C C . LYS A 1 87 ? -9.990 2.736 11.522 1.00 97.38 87 LYS A C 1
ATOM 698 O O . LYS A 1 87 ? -10.437 3.669 10.869 1.00 97.38 87 LYS A O 1
ATOM 703 N N . ASP A 1 88 ? -8.777 2.228 11.312 1.00 97.88 88 ASP A N 1
ATOM 704 C CA . ASP A 1 88 ? -7.829 2.756 10.326 1.00 97.88 88 ASP A CA 1
ATOM 705 C C . ASP A 1 88 ? -7.642 1.758 9.167 1.00 97.88 88 ASP A C 1
ATOM 707 O O . ASP A 1 88 ? -7.117 0.657 9.365 1.00 97.88 88 ASP A O 1
ATOM 711 N N . PHE A 1 89 ? -8.034 2.150 7.954 1.00 97.75 89 PHE A N 1
ATOM 712 C CA . PHE A 1 89 ? -7.974 1.332 6.739 1.00 97.75 89 PHE A CA 1
ATOM 713 C C . PHE A 1 89 ? -7.179 2.048 5.645 1.00 97.75 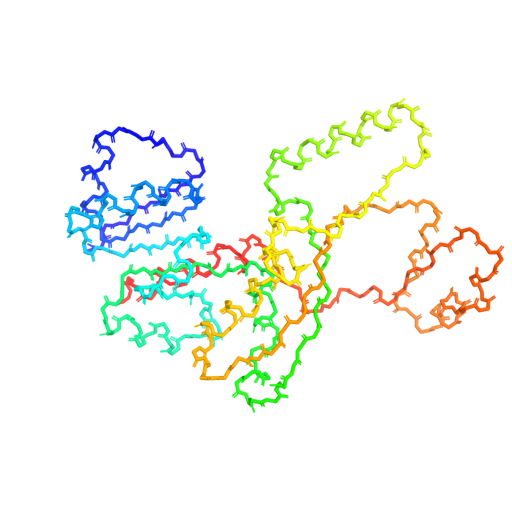89 PHE A C 1
ATOM 715 O O . PHE A 1 89 ? -7.579 3.091 5.139 1.00 97.75 89 PHE A O 1
ATOM 722 N N . ILE A 1 90 ? -6.020 1.506 5.284 1.00 97.69 90 ILE A N 1
ATOM 723 C CA . ILE A 1 90 ? -5.004 2.234 4.517 1.00 97.69 90 ILE A CA 1
ATOM 724 C C . ILE A 1 90 ? -4.764 1.541 3.179 1.00 97.69 90 ILE A C 1
ATOM 726 O O . ILE A 1 90 ? -4.523 0.337 3.141 1.00 97.69 90 ILE A O 1
ATOM 730 N N . GLY A 1 91 ? -4.807 2.285 2.078 1.00 91.88 91 GLY A N 1
ATOM 731 C CA . GLY A 1 91 ? -4.484 1.763 0.754 1.00 91.88 91 GLY A CA 1
ATOM 732 C C . GLY A 1 91 ? -3.037 1.269 0.681 1.00 91.88 91 GLY A C 1
ATOM 733 O O . GLY A 1 91 ? -2.118 1.892 1.230 1.00 91.88 91 GLY A O 1
ATOM 734 N N . SER A 1 92 ? -2.829 0.144 0.001 1.00 88.69 92 SER A N 1
ATOM 735 C CA . SER A 1 92 ? -1.509 -0.426 -0.270 1.00 88.69 92 SER A CA 1
ATOM 736 C C . SER A 1 92 ? -0.682 0.426 -1.238 1.00 88.69 92 SER A C 1
ATOM 738 O O . SER A 1 92 ? -1.160 1.356 -1.888 1.00 88.69 92 SER A O 1
ATOM 740 N N . ASN A 1 93 ? 0.610 0.128 -1.329 1.00 86.69 93 ASN A N 1
ATOM 741 C CA . ASN A 1 93 ? 1.490 0.622 -2.373 1.00 86.69 93 ASN A CA 1
ATOM 742 C C . ASN A 1 93 ? 0.974 0.155 -3.735 1.00 86.69 93 ASN A C 1
ATOM 744 O O . ASN A 1 93 ? 0.567 -0.996 -3.893 1.00 86.69 93 ASN A O 1
ATOM 748 N N . CYS A 1 94 ? 1.029 1.037 -4.728 1.00 78.38 94 CYS A N 1
ATOM 749 C CA . CYS A 1 94 ? 0.556 0.735 -6.066 1.00 78.38 94 CYS A CA 1
ATOM 750 C C . CYS A 1 94 ? 1.200 -0.517 -6.667 1.00 78.38 94 CYS A C 1
ATOM 752 O O . CYS A 1 94 ? 0.493 -1.392 -7.150 1.00 78.38 94 CYS A O 1
ATOM 754 N N . SER A 1 95 ? 2.517 -0.652 -6.585 1.00 72.69 95 SER A N 1
ATOM 755 C CA . SER A 1 95 ? 3.248 -1.752 -7.207 1.00 72.69 95 SER A CA 1
ATOM 756 C C . SER A 1 95 ? 2.969 -3.082 -6.491 1.00 72.69 95 SER A C 1
ATOM 758 O O . SER A 1 95 ? 2.763 -4.106 -7.139 1.00 72.69 95 SER A O 1
ATOM 760 N N . VAL A 1 96 ? 2.816 -3.044 -5.162 1.00 83.06 96 VAL A N 1
ATOM 761 C CA . VAL A 1 96 ? 2.369 -4.197 -4.357 1.00 83.06 96 VAL A CA 1
ATOM 762 C C . VAL A 1 96 ? 0.936 -4.600 -4.693 1.00 83.06 96 VAL A C 1
ATOM 764 O O . VAL A 1 96 ? 0.656 -5.784 -4.860 1.00 83.06 96 VAL A O 1
ATOM 767 N N . SER A 1 97 ? 0.037 -3.622 -4.831 1.00 79.00 97 SER A N 1
ATOM 768 C CA . SER A 1 97 ? -1.372 -3.858 -5.174 1.00 79.00 97 SER A CA 1
ATOM 769 C C . SER A 1 97 ? -1.487 -4.583 -6.507 1.00 79.00 97 SER A C 1
ATOM 771 O O . SER A 1 97 ? -2.178 -5.591 -6.612 1.00 79.00 97 SER A O 1
ATOM 773 N N . LEU A 1 98 ? -0.753 -4.101 -7.510 1.00 72.44 98 LEU A N 1
ATOM 774 C CA . LEU A 1 98 ? -0.731 -4.685 -8.846 1.00 72.44 98 LEU A CA 1
ATOM 775 C C . LEU A 1 98 ? -0.166 -6.106 -8.842 1.00 72.44 98 LEU A C 1
ATOM 777 O O . LEU A 1 98 ? -0.758 -6.999 -9.446 1.00 72.44 98 LEU A O 1
ATOM 781 N N . MET A 1 99 ? 0.930 -6.334 -8.115 1.00 78.94 99 MET A N 1
ATOM 782 C CA . MET A 1 99 ? 1.508 -7.668 -7.970 1.00 78.94 99 MET A CA 1
ATOM 783 C C . MET A 1 99 ? 0.542 -8.637 -7.282 1.00 78.94 99 MET A C 1
ATOM 785 O O . MET A 1 99 ? 0.385 -9.768 -7.731 1.00 78.94 99 MET A O 1
ATOM 789 N N . LEU A 1 100 ? -0.120 -8.221 -6.204 1.00 78.75 100 LEU A N 1
ATOM 790 C CA . LEU A 1 100 ? -1.023 -9.095 -5.456 1.00 78.75 100 LEU A CA 1
ATOM 791 C C . LEU A 1 100 ? -2.344 -9.352 -6.181 1.00 78.75 100 LEU A C 1
ATOM 793 O O . LEU A 1 100 ? -2.887 -10.443 -6.058 1.00 78.75 100 LEU A O 1
ATOM 797 N N . ILE A 1 101 ? -2.844 -8.405 -6.975 1.00 73.81 101 ILE A N 1
ATOM 798 C CA . ILE A 1 101 ? -3.979 -8.669 -7.871 1.00 73.81 101 ILE A CA 1
ATOM 799 C C . ILE A 1 101 ? -3.596 -9.733 -8.909 1.00 73.81 101 ILE A C 1
ATOM 801 O O . ILE A 1 101 ? -4.397 -10.612 -9.210 1.00 73.81 101 ILE A O 1
ATOM 805 N N . ALA A 1 102 ? -2.364 -9.686 -9.419 1.00 69.19 102 ALA A N 1
ATOM 806 C CA . ALA A 1 102 ? -1.866 -10.644 -10.400 1.00 69.19 102 ALA A CA 1
ATOM 807 C C . ALA A 1 102 ? -1.595 -12.039 -9.817 1.00 69.19 102 ALA A C 1
ATOM 809 O O . ALA A 1 102 ? -1.934 -13.051 -10.423 1.00 69.19 102 ALA A O 1
ATOM 810 N N . LEU A 1 103 ? -0.942 -12.089 -8.655 1.00 74.81 103 LEU A N 1
ATOM 811 C CA . LEU A 1 103 ? -0.375 -13.310 -8.077 1.00 74.81 103 LEU A CA 1
ATOM 812 C C . LEU A 1 103 ? -1.138 -13.805 -6.842 1.00 74.81 103 LEU A C 1
ATOM 814 O O . LEU A 1 103 ? -0.738 -14.796 -6.234 1.00 74.81 103 LEU A O 1
ATOM 818 N N . GLY A 1 104 ? -2.228 -13.142 -6.448 1.00 75.50 104 GLY A N 1
ATOM 819 C CA . GLY A 1 104 ? -2.943 -13.417 -5.198 1.00 75.50 104 GLY A CA 1
ATOM 820 C C . GLY A 1 104 ? -3.398 -14.870 -5.054 1.00 75.50 104 GLY A C 1
ATOM 821 O O . GLY A 1 104 ? -3.324 -15.425 -3.960 1.00 75.50 104 GLY A O 1
ATOM 822 N N . GLY A 1 105 ? -3.779 -15.520 -6.159 1.00 71.00 105 GLY A N 1
ATOM 823 C CA . GLY A 1 105 ? -4.123 -16.945 -6.170 1.00 71.00 105 GLY A CA 1
ATOM 824 C C . GLY A 1 105 ? -2.951 -17.851 -5.779 1.00 71.00 105 GLY A C 1
ATOM 825 O O . GLY A 1 105 ? -3.110 -18.738 -4.949 1.00 71.00 105 GLY A O 1
ATOM 826 N N . LEU A 1 106 ? -1.749 -17.578 -6.293 1.00 72.31 106 LEU A N 1
ATOM 827 C CA . LEU A 1 106 ? -0.548 -18.359 -5.973 1.00 72.31 106 LEU A CA 1
ATOM 828 C C . LEU A 1 106 ? -0.136 -18.199 -4.503 1.00 72.31 106 LEU A C 1
ATOM 830 O O . LEU A 1 106 ? 0.278 -19.164 -3.861 1.00 72.31 106 LEU A O 1
ATOM 834 N N . PHE A 1 107 ? -0.291 -16.991 -3.952 1.00 78.19 107 PHE A N 1
ATOM 835 C CA . PHE A 1 107 ? -0.093 -16.749 -2.523 1.00 78.19 107 PHE A CA 1
ATOM 836 C C . PHE A 1 107 ? -1.108 -17.513 -1.665 1.00 78.19 107 PHE A C 1
ATOM 838 O O . PHE A 1 107 ? -0.727 -18.093 -0.648 1.00 78.19 107 PHE A O 1
ATOM 845 N N . LYS A 1 108 ? -2.382 -17.537 -2.077 1.00 78.31 108 LYS A N 1
ATOM 846 C CA . LYS A 1 108 ? -3.456 -18.244 -1.366 1.00 78.31 108 LYS A CA 1
ATOM 847 C C . LYS A 1 108 ? -3.196 -19.751 -1.287 1.00 78.31 108 LYS A C 1
ATOM 849 O O . LYS A 1 108 ? -3.342 -20.328 -0.213 1.00 78.31 108 LYS A O 1
ATOM 854 N N . GLU A 1 109 ? -2.733 -20.349 -2.382 1.00 79.69 109 GLU A N 1
ATOM 855 C CA . GLU A 1 109 ? -2.372 -21.773 -2.454 1.00 79.69 109 GLU A CA 1
ATOM 856 C C . GLU A 1 109 ? -0.982 -22.084 -1.858 1.00 79.69 109 GLU A C 1
ATOM 858 O O . GLU A 1 109 ? -0.522 -23.221 -1.903 1.00 79.69 109 GLU A O 1
ATOM 863 N N . LYS A 1 110 ? -0.297 -21.088 -1.270 1.00 79.12 110 LYS A N 1
ATOM 864 C CA . LYS A 1 110 ? 1.039 -21.213 -0.650 1.00 79.12 110 LYS A CA 1
ATOM 865 C C . LYS A 1 110 ? 2.134 -21.730 -1.598 1.00 79.12 110 LYS A C 1
ATOM 867 O O . LYS A 1 110 ? 3.135 -22.269 -1.133 1.00 79.12 110 LYS A O 1
ATOM 872 N N . LEU A 1 111 ? 1.984 -21.502 -2.903 1.00 72.81 111 LEU A N 1
ATOM 873 C CA . LEU A 1 111 ? 2.901 -21.990 -3.945 1.00 72.81 111 LEU A CA 1
ATOM 874 C C . LEU A 1 111 ? 4.152 -21.117 -4.128 1.00 72.81 111 LEU A C 1
ATOM 876 O O . LEU A 1 111 ? 5.017 -21.433 -4.938 1.00 72.81 111 LEU A O 1
ATOM 880 N N . ILE A 1 112 ? 4.240 -19.997 -3.409 1.00 69.62 112 ILE A N 1
ATOM 881 C CA . ILE A 1 112 ? 5.336 -19.034 -3.527 1.00 69.62 112 ILE A CA 1
ATOM 882 C C . ILE A 1 112 ? 6.302 -19.186 -2.350 1.00 69.62 112 ILE A C 1
ATOM 884 O O . ILE A 1 112 ? 5.923 -18.997 -1.189 1.00 69.62 112 ILE A O 1
ATOM 888 N N . GLU A 1 113 ? 7.565 -19.469 -2.672 1.00 59.72 113 GLU A N 1
ATOM 889 C CA . GLU A 1 113 ? 8.683 -19.521 -1.720 1.00 59.72 113 GLU A CA 1
ATOM 890 C C . GLU A 1 113 ? 9.468 -18.204 -1.672 1.00 59.72 113 GLU A C 1
ATOM 892 O O . GLU A 1 113 ? 9.814 -17.731 -0.591 1.00 59.72 113 GLU A O 1
ATOM 897 N N . TRP A 1 114 ? 9.698 -17.583 -2.831 1.00 63.16 114 TRP A N 1
ATOM 898 C CA . TRP A 1 114 ? 10.362 -16.288 -2.991 1.00 63.16 114 TRP A CA 1
ATOM 899 C C . TRP A 1 114 ? 9.888 -15.609 -4.285 1.00 63.16 114 TRP A C 1
ATOM 901 O O . TRP A 1 114 ? 9.370 -16.271 -5.187 1.00 63.16 114 TRP A O 1
ATOM 911 N N . ILE A 1 115 ? 10.050 -14.285 -4.386 1.00 63.97 115 ILE A N 1
ATOM 912 C CA . ILE A 1 115 ? 9.766 -13.523 -5.615 1.00 63.97 115 ILE A CA 1
ATOM 913 C C . ILE A 1 115 ? 10.909 -12.543 -5.890 1.00 63.97 115 ILE A C 1
ATOM 915 O O . ILE A 1 115 ? 11.349 -11.834 -4.988 1.00 63.97 115 ILE A O 1
ATOM 919 N N . SER A 1 116 ? 11.343 -12.458 -7.149 1.00 59.75 116 SER A N 1
ATOM 920 C CA . SER A 1 116 ? 12.137 -11.333 -7.654 1.00 59.75 116 SER A CA 1
ATOM 921 C C . SER A 1 116 ? 11.281 -10.483 -8.595 1.00 59.75 116 SER A C 1
ATOM 923 O O . SER A 1 116 ? 10.678 -11.002 -9.536 1.00 59.75 116 SER A O 1
ATOM 925 N N . VAL A 1 117 ? 11.186 -9.182 -8.324 1.00 61.56 117 VAL A N 1
ATOM 926 C CA . VAL A 1 117 ? 10.342 -8.231 -9.056 1.00 61.56 117 VAL A CA 1
ATOM 927 C C . VAL A 1 117 ? 11.208 -7.112 -9.613 1.00 61.56 117 VAL A C 1
ATOM 929 O O . VAL A 1 117 ? 11.841 -6.378 -8.868 1.00 61.56 117 VAL A O 1
ATOM 932 N N . SER A 1 118 ? 11.186 -6.909 -10.927 1.00 58.28 118 SER A N 1
ATOM 933 C CA . SER A 1 118 ? 11.741 -5.701 -11.550 1.00 58.28 118 SER A CA 1
ATOM 934 C C . SER A 1 118 ? 10.597 -4.787 -11.980 1.00 58.28 118 SER A C 1
ATOM 936 O O . SER A 1 118 ? 9.784 -5.172 -12.819 1.00 58.28 118 SER A O 1
ATOM 938 N N . THR A 1 119 ? 10.494 -3.588 -11.397 1.00 62.31 119 THR A N 1
ATOM 939 C CA . THR A 1 119 ? 9.415 -2.644 -11.731 1.00 62.31 119 THR A CA 1
ATOM 940 C C . THR A 1 119 ? 9.906 -1.543 -12.645 1.00 62.31 119 THR A C 1
ATOM 942 O O . THR A 1 119 ? 10.904 -0.895 -12.339 1.00 62.31 119 THR A O 1
ATOM 945 N N . TYR A 1 120 ? 9.122 -1.252 -13.676 1.00 63.66 120 TYR A N 1
ATOM 946 C CA . TYR A 1 120 ? 9.310 -0.110 -14.560 1.00 63.66 120 TYR A CA 1
ATOM 947 C C . TYR A 1 120 ? 8.173 0.884 -14.335 1.00 63.66 120 TYR A C 1
ATOM 949 O O . TYR A 1 120 ? 7.127 0.828 -14.977 1.00 63.66 120 TYR A O 1
ATOM 957 N N . GLN A 1 121 ? 8.347 1.748 -13.339 1.00 58.12 121 GLN A N 1
ATOM 958 C CA . GLN A 1 121 ? 7.308 2.662 -12.879 1.00 58.12 121 GLN A CA 1
ATOM 959 C C . GLN A 1 121 ? 7.282 3.936 -13.722 1.00 58.12 121 GLN A C 1
ATOM 961 O O . GLN A 1 121 ? 8.324 4.506 -14.058 1.00 58.12 121 GLN A O 1
ATOM 966 N N . ALA A 1 122 ? 6.080 4.427 -14.011 1.00 59.19 122 ALA A N 1
ATOM 967 C CA . ALA A 1 122 ? 5.912 5.715 -14.664 1.00 59.19 122 ALA A CA 1
ATOM 968 C C . ALA A 1 122 ? 6.414 6.856 -13.759 1.00 59.19 122 ALA A C 1
ATOM 970 O O . ALA A 1 122 ? 6.233 6.848 -12.535 1.00 59.19 122 ALA A O 1
ATOM 971 N N . ALA A 1 123 ? 7.012 7.888 -14.364 1.00 55.56 123 ALA A N 1
ATOM 972 C CA . ALA A 1 123 ? 7.472 9.076 -13.640 1.00 55.56 123 ALA A CA 1
ATOM 973 C C . ALA A 1 123 ? 6.341 9.780 -12.855 1.00 55.56 123 ALA A C 1
ATOM 975 O O . ALA A 1 123 ? 6.593 10.355 -11.792 1.00 55.56 123 ALA A O 1
ATOM 976 N N . THR A 1 124 ? 5.094 9.644 -13.315 1.00 55.25 124 THR A N 1
ATOM 977 C CA . THR A 1 124 ? 3.878 10.200 -12.698 1.00 55.25 124 THR A CA 1
ATOM 978 C C . THR A 1 124 ? 3.698 9.798 -11.233 1.00 55.25 124 THR A C 1
ATOM 980 O O . THR A 1 124 ? 3.243 10.611 -10.429 1.00 55.25 124 THR A O 1
ATOM 983 N N . GLY A 1 125 ? 4.159 8.609 -10.829 1.00 55.84 125 GLY A N 1
ATOM 984 C CA . GLY A 1 125 ? 4.108 8.146 -9.439 1.00 55.84 125 GLY A CA 1
ATOM 985 C C . GLY A 1 125 ? 4.985 8.933 -8.452 1.00 55.84 125 GLY A C 1
ATOM 986 O O . GLY A 1 125 ? 4.952 8.657 -7.259 1.00 55.84 125 GLY A O 1
ATOM 987 N N . ALA A 1 126 ? 5.824 9.877 -8.905 1.00 59.38 126 ALA A N 1
ATOM 988 C CA . ALA A 1 126 ? 6.557 10.796 -8.009 1.00 59.38 126 ALA A CA 1
ATOM 989 C C . ALA A 1 126 ? 5.754 12.069 -7.698 1.00 59.38 126 ALA A C 1
ATOM 991 O O . ALA A 1 126 ? 6.184 12.877 -6.878 1.00 59.38 126 ALA A O 1
ATOM 992 N N . GLY A 1 127 ? 4.599 12.253 -8.341 1.00 58.09 127 GLY A N 1
ATOM 993 C CA . GLY A 1 127 ? 3.806 13.472 -8.271 1.00 58.09 127 GLY A CA 1
ATOM 994 C C . GLY A 1 127 ? 4.024 14.395 -9.472 1.00 58.09 127 GLY A C 1
ATOM 995 O O . GLY A 1 127 ? 5.009 14.306 -10.216 1.00 58.09 127 GLY A O 1
ATOM 996 N N . SER A 1 128 ? 3.072 15.309 -9.660 1.00 57.31 128 SER A N 1
ATOM 997 C CA . SER A 1 128 ? 3.029 16.232 -10.800 1.00 57.31 128 SER A CA 1
ATOM 998 C C . SER A 1 128 ? 4.205 17.212 -10.818 1.00 57.31 128 SER A C 1
ATOM 1000 O O . SER A 1 128 ? 4.705 17.534 -11.893 1.00 57.31 128 SER A O 1
ATOM 1002 N N . THR A 1 129 ? 4.715 17.622 -9.653 1.00 54.28 129 THR A N 1
ATOM 1003 C CA . THR A 1 129 ? 5.878 18.516 -9.536 1.00 54.28 129 THR A CA 1
ATOM 1004 C C . THR A 1 129 ? 7.152 17.876 -10.084 1.00 54.28 129 THR A C 1
ATOM 1006 O O . THR A 1 129 ? 7.848 18.496 -10.883 1.00 54.28 129 THR A O 1
ATOM 1009 N N . TYR A 1 130 ? 7.429 16.619 -9.720 1.00 54.28 130 TYR A N 1
ATOM 1010 C CA . TYR A 1 130 ? 8.579 15.870 -10.239 1.00 54.28 130 TYR A CA 1
ATOM 1011 C C . TYR A 1 130 ? 8.429 15.559 -11.725 1.00 54.28 130 TYR A C 1
ATOM 1013 O O . TYR A 1 130 ? 9.391 15.676 -12.475 1.00 54.28 130 TYR A O 1
ATOM 1021 N N . THR A 1 131 ? 7.214 15.225 -12.164 1.00 53.94 131 THR A N 1
ATOM 1022 C CA . THR A 1 131 ? 6.919 15.024 -13.590 1.00 53.94 131 THR A CA 1
ATOM 1023 C C . THR A 1 131 ? 7.197 16.306 -14.379 1.00 53.94 131 THR A C 1
ATOM 1025 O O . THR A 1 131 ? 7.867 16.264 -15.405 1.00 53.94 131 THR A O 1
ATOM 1028 N N . ARG A 1 132 ? 6.772 17.467 -13.863 1.00 56.00 132 ARG A N 1
ATOM 1029 C CA . ARG A 1 132 ? 7.039 18.778 -14.469 1.00 56.00 132 ARG A CA 1
ATOM 1030 C C . ARG A 1 132 ? 8.528 19.127 -14.464 1.00 56.00 132 ARG A C 1
ATOM 1032 O O . ARG A 1 132 ? 9.025 19.595 -15.478 1.00 56.00 132 ARG A O 1
ATOM 1039 N N . GLN A 1 133 ? 9.243 18.894 -13.364 1.00 55.50 133 GLN A N 1
ATOM 1040 C CA . GLN A 1 133 ? 10.692 19.130 -13.290 1.00 55.50 133 GLN A CA 1
ATOM 1041 C C . GLN A 1 133 ? 11.467 18.252 -14.271 1.00 55.50 133 GLN A C 1
ATOM 1043 O O . GLN A 1 133 ? 12.358 18.751 -14.949 1.00 55.50 133 GLN A O 1
ATOM 1048 N N . LEU A 1 134 ? 11.094 16.978 -14.391 1.00 54.97 134 LEU A N 1
ATOM 1049 C CA . LEU A 1 134 ? 11.690 16.060 -15.354 1.00 54.97 134 LEU A CA 1
ATOM 1050 C C . LEU A 1 134 ? 11.418 16.518 -16.792 1.00 54.97 134 LEU A C 1
ATOM 1052 O O . LEU A 1 134 ? 12.343 16.565 -17.590 1.00 54.97 134 LEU A O 1
ATOM 1056 N N . LEU A 1 135 ? 10.187 16.940 -17.107 1.00 60.00 135 LEU A N 1
ATOM 1057 C CA . LEU A 1 135 ? 9.849 17.520 -18.413 1.00 60.00 135 LEU A CA 1
ATOM 1058 C C . LEU A 1 135 ? 10.641 18.805 -18.705 1.00 60.00 135 LEU A C 1
ATOM 1060 O O . LEU A 1 135 ? 11.126 18.978 -19.816 1.00 60.00 135 LEU A O 1
ATOM 1064 N N . LEU A 1 136 ? 10.830 19.679 -17.712 1.00 64.00 136 LEU A N 1
ATOM 1065 C CA . LEU A 1 136 ? 11.644 20.891 -17.856 1.00 64.00 136 LEU A CA 1
ATOM 1066 C C . LEU A 1 136 ? 13.130 20.574 -18.062 1.00 64.00 136 LEU A C 1
ATOM 1068 O O . LEU A 1 136 ? 13.787 21.241 -18.854 1.00 64.00 136 LEU A O 1
ATOM 1072 N N . GLN A 1 137 ? 13.665 19.563 -17.372 1.00 57.62 137 GLN A N 1
ATOM 1073 C CA . GLN A 1 137 ? 15.034 19.086 -17.581 1.00 57.62 137 GLN A CA 1
ATOM 1074 C C . GLN A 1 137 ? 15.202 18.483 -18.974 1.00 57.62 137 GLN A C 1
ATOM 1076 O O . GLN A 1 137 ? 16.184 18.790 -19.639 1.00 57.62 137 GLN A O 1
ATOM 1081 N N . ILE A 1 138 ? 14.233 17.687 -19.432 1.00 57.81 138 ILE A N 1
ATOM 1082 C CA . ILE A 1 138 ? 14.219 17.131 -20.788 1.00 57.81 138 ILE A CA 1
ATOM 1083 C C . ILE A 1 138 ? 14.186 18.257 -21.816 1.00 57.81 138 ILE A C 1
ATOM 1085 O O . ILE A 1 138 ? 15.009 18.235 -22.718 1.00 57.81 138 ILE A O 1
ATOM 1089 N N . ASN A 1 139 ? 13.317 19.259 -21.656 1.00 60.25 139 ASN A N 1
ATOM 1090 C CA . ASN A 1 139 ? 13.269 20.408 -22.565 1.00 60.25 139 ASN A CA 1
ATOM 1091 C C . ASN A 1 139 ? 14.595 21.173 -22.568 1.00 60.25 139 ASN A C 1
ATOM 1093 O O . ASN A 1 139 ? 15.153 21.417 -23.625 1.00 60.25 139 ASN A O 1
ATOM 1097 N N . LYS A 1 140 ? 15.165 21.462 -21.392 1.00 61.06 140 LYS A N 1
ATOM 1098 C CA . LYS A 1 140 ? 16.443 22.180 -21.292 1.00 61.06 140 LYS A CA 1
ATOM 1099 C C . LYS A 1 140 ? 17.601 21.407 -21.930 1.00 61.06 140 LYS A C 1
ATOM 1101 O O . LYS A 1 140 ? 18.499 22.012 -22.503 1.00 61.06 140 LYS A O 1
ATOM 1106 N N . ILE A 1 141 ? 17.601 20.079 -21.817 1.00 55.00 141 ILE A N 1
ATOM 1107 C CA . ILE A 1 141 ? 18.611 19.222 -22.447 1.00 55.00 141 ILE A CA 1
ATOM 1108 C C . ILE A 1 141 ? 18.347 19.079 -23.952 1.00 55.00 141 ILE A C 1
ATOM 1110 O O . ILE A 1 141 ? 19.295 19.069 -24.732 1.00 55.00 141 ILE A O 1
ATOM 1114 N N . HIS A 1 142 ? 17.081 19.017 -24.368 1.00 55.78 142 HIS A N 1
ATOM 1115 C CA . HIS A 1 142 ? 16.664 19.004 -25.771 1.00 55.78 142 HIS A CA 1
ATOM 1116 C C . HIS A 1 142 ? 17.101 20.285 -26.492 1.00 55.78 142 HIS A C 1
ATOM 1118 O O . HIS A 1 142 ? 17.715 20.187 -27.555 1.00 55.78 142 HIS A O 1
ATOM 1124 N N . ASP A 1 143 ? 16.918 21.444 -25.853 1.00 59.91 143 ASP A N 1
ATOM 1125 C CA . ASP A 1 143 ? 17.368 22.754 -26.341 1.00 59.91 143 ASP A CA 1
ATOM 1126 C C . ASP A 1 143 ? 18.903 22.839 -26.459 1.00 59.91 143 ASP A C 1
ATOM 1128 O O . ASP A 1 143 ? 19.424 23.489 -27.363 1.00 59.91 143 ASP A O 1
ATOM 1132 N N . LEU A 1 144 ? 19.643 22.172 -25.562 1.00 57.47 144 LEU A N 1
ATOM 1133 C CA . LEU A 1 144 ? 21.114 22.183 -25.526 1.00 57.47 144 LEU A CA 1
ATOM 1134 C C . LEU A 1 144 ? 21.774 21.181 -26.485 1.00 57.47 144 LEU A C 1
ATOM 1136 O O . LEU A 1 144 ? 22.856 21.458 -26.999 1.00 57.47 144 LEU A O 1
ATOM 1140 N N . LEU A 1 145 ? 21.182 19.999 -26.679 1.00 46.50 145 LEU A N 1
ATOM 1141 C CA . LEU A 1 145 ? 21.816 18.879 -27.391 1.00 46.50 145 LEU A CA 1
ATOM 1142 C C . LEU A 1 145 ? 21.213 18.590 -28.769 1.00 46.50 145 LEU A C 1
ATOM 1144 O O . LEU A 1 145 ? 21.781 17.774 -29.493 1.00 46.50 145 LEU A O 1
ATOM 1148 N N . GLY A 1 146 ? 20.097 19.237 -29.134 1.00 48.50 146 GLY A N 1
ATOM 1149 C CA . GLY A 1 146 ? 19.458 19.162 -30.451 1.00 48.50 146 GLY A CA 1
ATOM 1150 C C . GLY A 1 146 ? 19.204 17.733 -30.946 1.00 48.50 146 GLY A C 1
ATOM 1151 O O . GLY A 1 146 ? 20.078 17.118 -31.542 1.00 48.50 146 GLY A O 1
ATOM 1152 N N . ASN A 1 147 ? 17.996 17.189 -30.749 1.00 41.22 147 ASN A N 1
ATOM 1153 C CA . ASN A 1 147 ? 17.537 15.851 -31.199 1.00 41.22 147 ASN A CA 1
ATOM 1154 C C . ASN A 1 147 ? 18.455 14.633 -30.915 1.00 41.22 147 ASN A C 1
ATOM 1156 O O . ASN A 1 147 ? 18.088 13.500 -31.239 1.00 41.22 147 ASN A O 1
ATOM 1160 N N . LYS A 1 148 ? 19.609 14.808 -30.267 1.00 39.41 148 LYS A N 1
ATOM 1161 C CA . LYS A 1 148 ? 20.540 13.751 -29.882 1.00 39.41 148 LYS A CA 1
ATOM 1162 C C . LYS A 1 148 ? 20.590 13.682 -28.360 1.00 39.41 148 LYS A C 1
ATOM 1164 O O . LYS A 1 148 ? 21.124 14.563 -27.709 1.00 39.41 148 LYS A O 1
ATOM 1169 N N . LEU A 1 149 ? 20.072 12.572 -27.832 1.00 38.56 149 LEU A N 1
ATOM 1170 C CA . LEU A 1 149 ? 20.153 12.117 -26.434 1.00 38.56 149 LEU A CA 1
ATOM 1171 C C . LEU A 1 149 ? 19.351 12.912 -25.395 1.00 38.56 149 LEU A C 1
ATOM 1173 O O . LEU A 1 149 ? 19.738 13.995 -24.978 1.00 38.56 149 LEU A O 1
ATOM 1177 N N . THR A 1 150 ? 18.341 12.254 -24.814 1.00 38.47 150 THR A N 1
ATOM 1178 C CA . THR A 1 150 ? 18.322 11.978 -23.362 1.00 38.47 150 THR A CA 1
ATOM 1179 C C . THR A 1 150 ? 17.154 11.081 -22.976 1.00 38.47 150 THR A C 1
ATOM 1181 O O . THR A 1 150 ? 16.020 11.524 -23.027 1.00 38.47 150 THR A O 1
ATOM 1184 N N . TYR A 1 151 ? 17.420 9.864 -22.493 1.00 51.22 151 TYR A N 1
ATOM 1185 C CA . TYR A 1 151 ? 16.487 9.162 -21.604 1.00 51.22 151 TYR A CA 1
ATOM 1186 C C . TYR A 1 151 ? 17.302 8.370 -20.580 1.00 51.22 151 TYR A C 1
ATOM 1188 O O . TYR A 1 151 ? 17.969 7.399 -20.930 1.00 51.22 151 TYR A O 1
ATOM 1196 N N . ASN A 1 152 ? 17.268 8.817 -19.324 1.00 44.97 152 ASN A N 1
ATOM 1197 C CA . ASN A 1 152 ? 17.904 8.146 -18.195 1.00 44.97 152 ASN A CA 1
ATOM 1198 C C . ASN A 1 152 ? 16.880 7.268 -17.473 1.00 44.97 152 ASN A C 1
ATOM 1200 O O . ASN A 1 152 ? 15.722 7.652 -17.305 1.00 44.97 152 ASN A O 1
ATOM 1204 N N . VAL A 1 153 ? 17.327 6.108 -17.004 1.00 42.56 153 VAL A N 1
ATOM 1205 C CA . VAL A 1 153 ? 16.616 5.300 -16.010 1.00 42.56 153 VAL A CA 1
ATOM 1206 C C . VAL A 1 153 ? 17.082 5.723 -14.621 1.00 42.56 153 VAL A C 1
ATOM 1208 O O . VAL A 1 153 ? 18.273 5.939 -14.410 1.00 42.56 153 VAL A O 1
ATOM 1211 N N . ILE A 1 154 ? 16.150 5.849 -13.673 1.00 46.09 154 ILE A N 1
ATOM 1212 C CA . ILE A 1 154 ? 16.478 6.094 -12.259 1.00 46.09 154 ILE A CA 1
ATOM 1213 C C . ILE A 1 154 ? 16.274 4.771 -11.512 1.00 46.09 154 ILE A C 1
ATOM 1215 O O . ILE A 1 154 ? 15.124 4.445 -11.200 1.00 46.09 154 ILE A O 1
ATOM 1219 N N . PRO A 1 155 ? 17.342 3.995 -11.240 1.00 50.03 155 PRO A N 1
ATOM 1220 C CA . PRO A 1 155 ? 17.265 2.697 -10.566 1.00 50.03 155 PRO A CA 1
ATOM 1221 C C . PRO A 1 155 ? 17.248 2.860 -9.037 1.00 50.03 155 PRO A C 1
ATOM 1223 O O . PRO A 1 155 ? 17.966 2.175 -8.315 1.00 50.03 155 PRO A O 1
ATOM 1226 N N . TRP A 1 156 ? 16.504 3.853 -8.544 1.00 47.78 156 TRP A N 1
ATOM 1227 C CA . TRP A 1 156 ? 16.369 4.121 -7.117 1.00 47.78 156 TRP A CA 1
ATOM 1228 C C . TRP A 1 156 ? 15.095 4.917 -6.835 1.00 47.78 156 TRP A C 1
ATOM 1230 O O . TRP A 1 156 ? 14.945 6.050 -7.302 1.00 47.78 156 TRP A O 1
ATOM 1240 N N . ILE A 1 157 ? 14.169 4.357 -6.051 1.00 59.72 157 ILE A N 1
ATOM 1241 C CA . ILE A 1 157 ? 12.898 5.017 -5.724 1.00 59.72 157 ILE A CA 1
ATOM 1242 C C . ILE A 1 157 ? 12.749 5.155 -4.205 1.00 59.72 157 ILE A C 1
ATOM 1244 O O . ILE A 1 157 ? 12.673 4.186 -3.455 1.00 59.72 157 ILE A O 1
ATOM 1248 N N . GLY A 1 158 ? 12.655 6.400 -3.740 1.00 63.81 158 GLY A N 1
ATOM 1249 C CA . GLY A 1 158 ? 12.505 6.714 -2.320 1.00 63.81 158 GLY A CA 1
ATOM 1250 C C . GLY A 1 158 ? 13.835 6.810 -1.565 1.00 63.81 158 GLY A C 1
ATOM 1251 O O . GLY A 1 158 ? 14.911 6.939 -2.144 1.00 63.81 158 GLY A O 1
ATOM 1252 N N . LYS A 1 159 ? 13.755 6.825 -0.230 1.00 72.19 159 LYS A N 1
ATOM 1253 C CA . LYS A 1 159 ? 14.920 7.017 0.649 1.00 72.19 159 LYS A CA 1
ATOM 1254 C C . LYS A 1 159 ? 15.731 5.729 0.781 1.00 72.19 159 LYS A C 1
ATOM 1256 O O . LYS A 1 159 ? 15.166 4.643 0.709 1.00 72.19 159 LYS A O 1
ATOM 1261 N N . LYS A 1 160 ? 17.033 5.851 1.048 1.00 61.47 160 LYS A N 1
ATOM 1262 C CA . LYS A 1 160 ? 17.879 4.712 1.424 1.00 61.47 160 LYS A CA 1
ATOM 1263 C C . LYS A 1 160 ? 17.508 4.177 2.803 1.00 61.47 160 LYS A C 1
ATOM 1265 O O . LYS A 1 160 ? 17.241 4.951 3.720 1.00 61.47 160 LYS A O 1
ATOM 1270 N N . ILE A 1 161 ? 17.513 2.857 2.930 1.00 70.25 161 ILE A N 1
ATOM 1271 C CA . ILE A 1 161 ? 17.249 2.119 4.169 1.00 70.25 161 ILE A CA 1
ATOM 1272 C C . ILE A 1 161 ? 18.418 1.161 4.472 1.00 70.25 161 ILE A C 1
ATOM 1274 O O . ILE A 1 161 ? 19.470 1.216 3.829 1.00 70.25 161 ILE A O 1
ATOM 1278 N N . LYS A 1 162 ? 18.272 0.313 5.500 1.00 57.69 162 LYS A N 1
ATOM 1279 C CA . LYS A 1 162 ? 19.273 -0.708 5.852 1.00 57.69 162 LYS A CA 1
ATOM 1280 C C . LYS A 1 162 ? 19.449 -1.723 4.707 1.00 57.69 162 LYS A C 1
ATOM 1282 O O . LYS A 1 162 ? 18.575 -1.862 3.860 1.00 57.69 162 LYS A O 1
ATOM 1287 N N . CYS A 1 163 ? 20.592 -2.411 4.689 1.00 55.97 163 CYS A N 1
ATOM 1288 C CA . CYS A 1 163 ? 20.901 -3.482 3.728 1.00 55.97 163 CYS A CA 1
ATOM 1289 C C . CYS A 1 163 ? 20.935 -3.058 2.245 1.00 55.97 163 CYS A C 1
ATOM 1291 O O . CYS A 1 163 ? 20.609 -3.852 1.376 1.00 55.97 163 CYS A O 1
ATOM 1293 N N . LYS A 1 164 ? 21.358 -1.819 1.944 1.00 54.22 164 LYS A N 1
ATOM 1294 C CA . LYS A 1 164 ? 21.505 -1.281 0.570 1.00 54.22 164 LYS A CA 1
ATOM 1295 C C . LYS A 1 164 ? 20.208 -1.236 -0.262 1.00 54.22 164 LYS A C 1
ATOM 1297 O O . LYS A 1 164 ? 20.290 -1.002 -1.459 1.00 54.22 164 LYS A O 1
ATOM 1302 N N . GLN A 1 165 ? 19.042 -1.362 0.367 1.00 54.84 165 GLN A N 1
ATOM 1303 C CA . GLN A 1 165 ? 17.745 -1.239 -0.299 1.00 54.84 165 GLN A CA 1
ATOM 1304 C C . GLN A 1 165 ? 17.237 0.215 -0.306 1.00 54.84 165 GLN A C 1
ATOM 1306 O O . GLN A 1 165 ? 17.659 1.064 0.499 1.00 54.84 165 GLN A O 1
ATOM 1311 N N . SER A 1 166 ? 16.292 0.496 -1.197 1.00 62.97 166 SER A N 1
ATOM 1312 C CA . SER A 1 166 ? 15.454 1.692 -1.203 1.00 62.97 166 SER A CA 1
ATOM 1313 C C . SER A 1 166 ? 14.121 1.447 -0.482 1.00 62.97 166 SER A C 1
ATOM 1315 O O . SER A 1 166 ? 13.665 0.318 -0.289 1.00 62.97 166 SER A O 1
ATOM 1317 N N . LEU A 1 167 ? 13.474 2.530 -0.046 1.00 74.38 167 LEU A N 1
ATOM 1318 C CA . LEU A 1 167 ? 12.192 2.464 0.653 1.00 74.38 167 LEU A CA 1
ATOM 1319 C C . LEU A 1 167 ? 11.094 1.814 -0.203 1.00 74.38 167 LEU A C 1
ATOM 1321 O O . LEU A 1 167 ? 10.200 1.193 0.359 1.00 74.38 167 LEU A O 1
ATOM 1325 N N . GLU A 1 168 ? 11.123 1.976 -1.528 1.00 75.00 168 GLU A N 1
ATOM 1326 C CA . GLU A 1 168 ? 10.118 1.372 -2.410 1.00 75.00 168 GLU A CA 1
ATOM 1327 C C . GLU A 1 168 ? 10.246 -0.153 -2.476 1.00 75.00 168 GLU A C 1
ATOM 1329 O O . GLU A 1 168 ? 9.240 -0.854 -2.445 1.00 75.00 168 GLU A O 1
ATOM 1334 N N . GLU A 1 169 ? 11.473 -0.667 -2.470 1.00 68.19 169 GLU A N 1
ATOM 1335 C CA . GLU A 1 169 ? 11.766 -2.103 -2.553 1.00 68.19 169 GLU A CA 1
ATOM 1336 C C . GLU A 1 169 ? 11.345 -2.812 -1.267 1.00 68.19 169 GLU A C 1
ATOM 1338 O O . GLU A 1 169 ? 10.657 -3.828 -1.295 1.00 68.19 169 GLU A O 1
ATOM 1343 N N . LYS A 1 170 ? 11.628 -2.201 -0.115 1.00 78.50 170 LYS A N 1
ATOM 1344 C CA . LYS A 1 170 ? 11.210 -2.739 1.183 1.00 78.50 170 LYS A CA 1
ATOM 1345 C C . LYS A 1 170 ? 9.691 -2.822 1.366 1.00 78.50 170 LYS A C 1
ATOM 13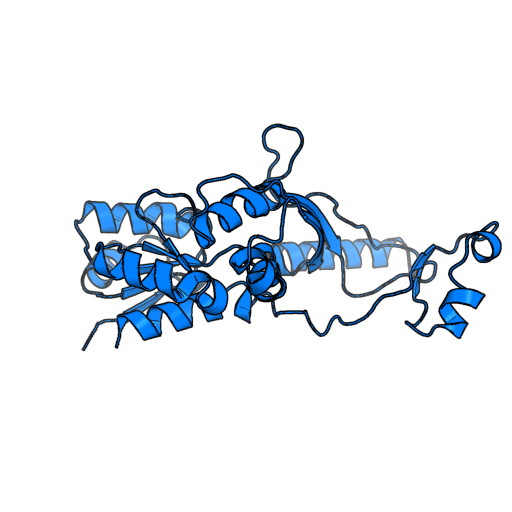47 O O . LYS A 1 170 ? 9.218 -3.711 2.077 1.00 78.50 170 LYS A O 1
ATOM 1352 N N . LYS A 1 171 ? 8.913 -1.937 0.727 1.00 81.94 171 LYS A N 1
ATOM 1353 C CA . LYS A 1 171 ? 7.441 -1.978 0.819 1.00 81.94 171 LYS A CA 1
ATOM 1354 C C . LYS A 1 171 ? 6.868 -3.282 0.281 1.00 81.94 171 LYS A C 1
ATOM 1356 O O . LYS A 1 171 ? 5.849 -3.720 0.800 1.00 81.94 171 LYS A O 1
ATOM 1361 N N . TYR A 1 172 ? 7.506 -3.910 -0.708 1.00 79.00 172 TYR A N 1
ATOM 1362 C CA . TYR A 1 172 ? 7.033 -5.183 -1.247 1.00 79.00 172 TYR A CA 1
ATOM 1363 C C . TYR A 1 172 ? 6.903 -6.243 -0.170 1.00 79.00 172 TYR A C 1
ATOM 1365 O O . TYR A 1 172 ? 5.821 -6.779 0.045 1.00 79.00 172 TYR A O 1
ATOM 1373 N N . GLN A 1 173 ? 7.986 -6.496 0.551 1.00 79.81 173 GLN A N 1
ATOM 1374 C CA . GLN A 1 173 ? 7.994 -7.527 1.572 1.00 79.81 173 GLN A CA 1
ATOM 1375 C C . GLN A 1 173 ? 7.066 -7.180 2.745 1.00 79.81 173 GLN A C 1
ATOM 1377 O O . GLN A 1 173 ? 6.248 -8.007 3.150 1.00 79.81 173 GLN A O 1
ATOM 1382 N N . GLU A 1 174 ? 7.159 -5.956 3.278 1.00 85.00 174 GLU A N 1
ATOM 1383 C CA . GLU A 1 174 ? 6.389 -5.556 4.464 1.00 85.00 174 GLU A CA 1
ATOM 1384 C C . GLU A 1 174 ? 4.882 -5.503 4.200 1.00 85.00 174 GLU A C 1
ATOM 1386 O O . GLU A 1 174 ? 4.092 -6.010 5.002 1.00 85.00 174 GLU A O 1
ATOM 1391 N N . GLU A 1 175 ? 4.471 -4.907 3.079 1.00 88.50 175 GLU A N 1
ATOM 1392 C CA . GLU A 1 175 ? 3.054 -4.754 2.775 1.00 88.50 175 GLU A CA 1
ATOM 1393 C C . GLU A 1 175 ? 2.426 -6.084 2.351 1.00 88.50 175 GLU A C 1
ATOM 1395 O O . GLU A 1 175 ? 1.315 -6.363 2.788 1.00 88.50 175 GLU A O 1
ATOM 1400 N N . VAL A 1 176 ? 3.125 -6.953 1.604 1.00 85.81 176 VAL A N 1
ATOM 1401 C CA . VAL A 1 176 ? 2.609 -8.296 1.266 1.00 85.81 176 VAL A CA 1
ATOM 1402 C C . VAL A 1 176 ? 2.350 -9.119 2.519 1.00 85.81 176 VAL A C 1
ATOM 1404 O O . VAL A 1 176 ? 1.255 -9.663 2.672 1.00 85.81 176 VAL A O 1
ATOM 1407 N N . CYS A 1 177 ? 3.317 -9.169 3.442 1.00 85.25 177 CYS A N 1
ATOM 1408 C CA . CYS A 1 177 ? 3.160 -9.927 4.682 1.00 85.25 177 CYS A CA 1
ATOM 1409 C C . CYS A 1 177 ? 1.966 -9.419 5.498 1.00 85.25 177 CYS A C 1
ATOM 1411 O O . CYS A 1 177 ? 1.209 -10.223 6.040 1.00 85.25 177 CYS A O 1
ATOM 1413 N N . LYS A 1 178 ? 1.759 -8.096 5.544 1.00 89.62 178 LYS A N 1
ATOM 1414 C CA . LYS A 1 178 ? 0.640 -7.496 6.276 1.00 89.62 178 LYS A CA 1
ATOM 1415 C C . LYS A 1 178 ? -0.709 -7.650 5.560 1.00 89.62 178 LYS A C 1
ATOM 1417 O O . LYS A 1 178 ? -1.713 -7.870 6.231 1.00 89.62 178 LYS A O 1
ATOM 1422 N N . ILE A 1 179 ? -0.758 -7.538 4.230 1.00 87.56 179 ILE A N 1
ATOM 1423 C CA . ILE A 1 179 ? -1.991 -7.694 3.434 1.00 87.56 179 ILE A CA 1
ATOM 1424 C C . ILE A 1 179 ? -2.522 -9.122 3.542 1.00 87.56 179 ILE A C 1
ATOM 1426 O O . ILE A 1 179 ? -3.731 -9.304 3.676 1.00 87.56 179 ILE A O 1
ATOM 1430 N N . LEU A 1 180 ? -1.622 -10.105 3.498 1.00 88.00 180 LEU A N 1
ATOM 1431 C CA . LEU A 1 180 ? -1.943 -11.531 3.504 1.00 88.00 180 LEU A CA 1
ATOM 1432 C C . LEU A 1 180 ? -1.967 -12.160 4.909 1.00 88.00 180 LEU A C 1
ATOM 1434 O O . LEU A 1 180 ? -2.234 -13.353 5.015 1.00 88.00 180 LEU A O 1
ATOM 1438 N N . ASP A 1 181 ? -1.700 -11.381 5.966 1.00 87.38 181 ASP A N 1
ATOM 1439 C CA . ASP A 1 181 ? -1.626 -11.844 7.366 1.00 87.38 181 ASP A CA 1
ATOM 1440 C C . ASP A 1 181 ? -0.705 -13.076 7.526 1.00 87.38 181 ASP A C 1
ATOM 1442 O O . ASP A 1 181 ? -1.071 -14.093 8.116 1.00 87.38 181 ASP A O 1
ATOM 1446 N N . LEU A 1 182 ? 0.491 -13.020 6.923 1.00 83.19 182 LEU A N 1
ATOM 1447 C CA . LEU A 1 182 ? 1.425 -14.151 6.892 1.00 83.19 182 LEU A CA 1
ATOM 1448 C C . LEU A 1 182 ? 2.211 -14.282 8.203 1.00 83.19 182 LEU A C 1
ATOM 1450 O O . LEU A 1 182 ? 2.864 -13.341 8.647 1.00 83.19 182 LEU A O 1
ATOM 1454 N N . ASN A 1 183 ? 2.258 -15.504 8.746 1.00 74.06 183 ASN A N 1
ATOM 1455 C CA . ASN A 1 183 ? 3.105 -15.856 9.897 1.00 74.06 183 ASN A CA 1
ATOM 1456 C C . ASN A 1 183 ? 4.587 -16.050 9.530 1.00 74.06 183 ASN A C 1
ATOM 1458 O O . ASN A 1 183 ? 5.444 -16.061 10.410 1.00 74.06 183 ASN A O 1
ATOM 1462 N N . ARG A 1 184 ? 4.891 -16.229 8.238 1.00 73.44 184 ARG A N 1
ATOM 1463 C CA . ARG A 1 184 ? 6.254 -16.352 7.710 1.00 73.44 184 ARG A CA 1
ATOM 1464 C C . ARG A 1 184 ? 6.544 -15.204 6.757 1.00 73.44 184 ARG A C 1
ATOM 1466 O O . ARG A 1 184 ? 5.690 -14.828 5.957 1.00 73.44 184 ARG A O 1
ATOM 1473 N N . VAL A 1 185 ? 7.764 -14.688 6.813 1.00 73.75 185 VAL A N 1
ATOM 1474 C CA . VAL A 1 185 ? 8.226 -13.664 5.878 1.00 73.75 185 VAL A CA 1
ATOM 1475 C C . VAL A 1 185 ? 8.587 -14.344 4.559 1.00 73.75 185 VAL A C 1
ATOM 1477 O O . VAL A 1 185 ? 9.472 -15.194 4.535 1.00 73.75 185 VAL A O 1
ATOM 1480 N N . ILE A 1 186 ? 7.901 -13.980 3.473 1.00 69.75 186 ILE A N 1
ATOM 1481 C CA . ILE A 1 186 ? 8.281 -14.393 2.114 1.00 69.75 186 ILE A CA 1
ATOM 1482 C C . ILE A 1 186 ? 9.317 -13.383 1.605 1.00 69.75 186 ILE A C 1
ATOM 1484 O O . ILE A 1 186 ? 8.997 -12.191 1.567 1.00 69.75 186 ILE A O 1
ATOM 1488 N N . PRO A 1 187 ? 10.542 -13.806 1.243 1.00 67.94 187 PRO A N 1
ATOM 1489 C CA . PRO A 1 187 ? 11.536 -12.909 0.668 1.00 67.94 187 PRO A CA 1
ATOM 1490 C C . PRO A 1 187 ? 11.037 -12.348 -0.664 1.00 67.94 187 PRO A C 1
ATOM 1492 O O . PRO A 1 187 ? 10.662 -13.106 -1.565 1.00 67.94 187 PRO A O 1
ATOM 1495 N N . ILE A 1 188 ? 11.030 -11.020 -0.784 1.00 64.25 188 ILE A N 1
ATOM 1496 C CA . ILE A 1 188 ? 10.701 -10.336 -2.035 1.00 64.25 188 ILE A CA 1
ATOM 1497 C C . ILE A 1 188 ? 11.815 -9.348 -2.338 1.00 64.25 188 ILE A C 1
ATOM 1499 O O . ILE A 1 188 ? 11.965 -8.348 -1.634 1.00 64.25 188 ILE A O 1
ATOM 1503 N N . ASP A 1 189 ? 12.586 -9.642 -3.381 1.00 54.66 189 ASP A N 1
ATOM 1504 C CA . ASP A 1 189 ? 13.609 -8.734 -3.886 1.00 54.66 189 ASP A CA 1
ATOM 1505 C C . ASP A 1 189 ? 13.020 -7.887 -5.011 1.00 54.66 189 ASP A C 1
ATOM 1507 O O . ASP A 1 189 ? 12.515 -8.412 -6.004 1.00 54.66 189 ASP A O 1
ATOM 1511 N N . GLY A 1 190 ? 13.020 -6.573 -4.826 1.00 55.75 190 GLY A N 1
ATOM 1512 C CA . GLY A 1 190 ? 12.479 -5.623 -5.782 1.00 55.75 190 GLY A CA 1
ATOM 1513 C C . GLY A 1 190 ? 13.614 -4.799 -6.363 1.00 55.75 190 GLY A C 1
ATOM 1514 O O . GLY A 1 190 ? 14.290 -4.129 -5.601 1.00 55.75 190 GLY A O 1
ATOM 1515 N N . ILE A 1 191 ? 13.800 -4.781 -7.681 1.00 53.22 191 ILE A N 1
ATOM 1516 C CA . ILE A 1 191 ? 14.592 -3.748 -8.357 1.00 53.22 191 ILE A CA 1
ATOM 1517 C C . ILE A 1 191 ? 13.603 -2.727 -8.909 1.00 53.22 191 ILE A C 1
ATOM 1519 O O . ILE A 1 191 ? 12.809 -3.022 -9.808 1.00 53.22 191 ILE A O 1
ATOM 1523 N N . CYS A 1 192 ? 13.613 -1.516 -8.353 1.00 52.28 192 CYS A N 1
ATOM 1524 C CA . CYS A 1 192 ? 12.644 -0.485 -8.718 1.00 52.28 192 CYS A CA 1
ATOM 1525 C C . CYS A 1 192 ? 13.256 0.589 -9.627 1.00 52.28 192 CYS A C 1
ATOM 1527 O O . CYS A 1 192 ? 14.087 1.386 -9.196 1.00 52.28 192 CYS A O 1
ATOM 1529 N N . VAL A 1 193 ? 12.795 0.659 -10.880 1.00 46.38 193 VAL A N 1
ATOM 1530 C CA . VAL A 1 193 ? 13.283 1.603 -11.895 1.00 46.38 193 VAL A CA 1
ATOM 1531 C C . VAL A 1 193 ? 12.150 2.504 -12.394 1.00 46.38 193 VAL A C 1
ATOM 1533 O O . VAL A 1 193 ? 11.018 2.055 -12.561 1.00 46.38 193 VAL A O 1
ATOM 1536 N N . ARG A 1 194 ? 12.438 3.784 -12.662 1.00 49.72 194 ARG A N 1
ATOM 1537 C CA . ARG A 1 194 ? 11.504 4.699 -13.353 1.00 49.72 194 ARG A CA 1
ATOM 1538 C C . ARG A 1 194 ? 11.859 4.872 -14.826 1.00 49.72 194 ARG A C 1
ATOM 1540 O O . ARG A 1 194 ? 13.021 5.146 -15.123 1.00 49.72 194 ARG A O 1
ATOM 1547 N N . ILE A 1 195 ? 10.863 4.765 -15.714 1.00 49.12 195 ILE A N 1
ATOM 1548 C CA . ILE A 1 195 ? 11.010 4.963 -17.171 1.00 49.12 195 ILE A CA 1
ATOM 1549 C C . ILE A 1 195 ? 10.041 6.053 -17.676 1.00 49.12 195 ILE A C 1
ATOM 1551 O O . ILE A 1 195 ? 8.917 6.192 -17.187 1.00 49.12 195 ILE A O 1
ATOM 1555 N N . LEU A 1 196 ? 10.492 6.836 -18.661 1.00 43.06 196 LEU A N 1
ATOM 1556 C CA . LEU A 1 196 ? 9.685 7.741 -19.487 1.00 43.06 196 LEU A CA 1
ATOM 1557 C C . LEU A 1 196 ? 9.041 6.999 -20.671 1.00 43.06 196 LEU A C 1
ATOM 1559 O O . LEU A 1 196 ? 9.615 6.071 -21.222 1.00 43.06 196 LEU A O 1
ATOM 1563 N N . SER A 1 197 ? 7.863 7.433 -21.109 1.00 42.47 197 SER A N 1
ATOM 1564 C CA . SER A 1 197 ? 7.044 6.723 -22.103 1.00 42.47 197 SER A CA 1
ATOM 1565 C C . SER A 1 197 ? 7.541 6.762 -23.563 1.00 42.47 197 SER A C 1
ATOM 1567 O O . SER A 1 197 ? 6.881 6.165 -24.404 1.00 42.47 197 SER A O 1
ATOM 1569 N N . ASN A 1 198 ? 8.675 7.407 -23.881 1.00 45.25 198 ASN A N 1
ATOM 1570 C CA . ASN A 1 198 ? 9.240 7.490 -25.241 1.00 45.25 198 ASN A CA 1
ATOM 1571 C C . ASN A 1 198 ? 10.727 7.072 -25.270 1.00 45.25 198 ASN A C 1
ATOM 1573 O O . ASN A 1 198 ? 11.475 7.375 -24.342 1.00 45.25 198 ASN A O 1
ATOM 1577 N N . HIS A 1 199 ? 11.151 6.385 -26.339 1.00 43.56 199 HIS A N 1
ATOM 1578 C CA . HIS A 1 199 ? 12.480 5.761 -26.489 1.00 43.56 199 HIS A CA 1
ATOM 1579 C C . HIS A 1 199 ? 13.373 6.496 -27.522 1.00 43.56 199 HIS A C 1
ATOM 1581 O O . HIS A 1 199 ? 12.861 7.236 -28.358 1.00 43.56 199 HIS A O 1
ATOM 1587 N N . ASN A 1 200 ? 14.707 6.314 -27.471 1.00 47.69 200 ASN A N 1
ATOM 1588 C CA . ASN A 1 200 ? 15.677 6.950 -28.394 1.00 47.69 200 ASN A CA 1
ATOM 1589 C C . ASN A 1 200 ? 15.953 6.121 -29.673 1.00 47.69 200 ASN A C 1
ATOM 1591 O O . ASN A 1 200 ? 15.546 4.970 -29.776 1.00 47.69 200 ASN A O 1
ATOM 1595 N N . SER A 1 201 ? 16.705 6.694 -30.623 1.00 45.94 201 SER A N 1
ATOM 1596 C CA . SER A 1 201 ? 17.041 6.096 -31.931 1.00 45.94 201 SER A CA 1
ATOM 1597 C C . SER A 1 201 ? 18.034 4.920 -31.902 1.00 45.94 201 SER A C 1
ATOM 1599 O O . SER A 1 201 ? 18.139 4.198 -32.897 1.00 45.94 201 SER A O 1
ATOM 1601 N N . TRP A 1 202 ? 18.753 4.699 -30.794 1.00 46.09 202 TRP A N 1
ATOM 1602 C CA . TRP A 1 202 ? 19.650 3.543 -30.617 1.00 46.09 202 TRP A CA 1
ATOM 1603 C C . TRP A 1 202 ? 18.969 2.364 -29.918 1.00 46.09 202 TRP A C 1
ATOM 1605 O O . TRP A 1 202 ? 19.454 1.235 -30.000 1.00 46.09 202 TRP A O 1
ATOM 1615 N N . VAL A 1 203 ? 17.835 2.604 -29.260 1.00 47.41 203 VAL A N 1
ATOM 1616 C CA . VAL A 1 203 ? 16.988 1.565 -28.681 1.00 47.41 203 VAL A CA 1
ATOM 1617 C C . VAL A 1 203 ? 16.006 1.099 -29.746 1.00 47.41 203 VAL A C 1
ATOM 1619 O O . VAL A 1 203 ? 15.056 1.797 -30.097 1.00 47.41 203 VAL A O 1
ATOM 1622 N N . LYS A 1 204 ? 16.225 -0.109 -30.267 1.00 51.91 204 LYS A N 1
ATOM 1623 C CA . LYS A 1 204 ? 15.285 -0.739 -31.199 1.00 51.91 204 LYS A CA 1
ATOM 1624 C C . LYS A 1 204 ? 14.374 -1.676 -30.426 1.00 51.91 204 LYS A C 1
ATOM 1626 O O . LYS A 1 204 ? 14.816 -2.720 -29.945 1.00 51.91 204 LYS A O 1
ATOM 1631 N N . ILE A 1 205 ? 13.100 -1.298 -30.334 1.00 55.41 205 ILE A N 1
ATOM 1632 C CA . ILE A 1 205 ? 12.060 -2.185 -29.818 1.00 55.41 205 ILE A CA 1
ATOM 1633 C C . ILE A 1 205 ? 11.750 -3.221 -30.891 1.00 55.41 205 ILE A C 1
ATOM 1635 O O . ILE A 1 205 ? 11.303 -2.886 -31.989 1.00 55.41 205 ILE A O 1
ATOM 1639 N N . ILE A 1 206 ? 12.006 -4.483 -30.572 1.00 54.47 206 ILE A N 1
ATOM 1640 C CA . ILE A 1 206 ? 11.680 -5.612 -31.434 1.00 54.47 206 ILE A CA 1
ATOM 1641 C C . ILE A 1 206 ? 10.268 -6.072 -31.056 1.00 54.47 206 ILE A C 1
ATOM 1643 O O . ILE A 1 206 ? 10.053 -6.425 -29.892 1.00 54.47 206 ILE A O 1
ATOM 1647 N N . PRO A 1 207 ? 9.307 -6.052 -32.004 1.00 53.12 207 PRO A N 1
ATOM 1648 C CA . PRO A 1 207 ? 7.954 -6.551 -31.767 1.00 53.12 207 PRO A CA 1
ATOM 1649 C C . PRO A 1 207 ? 7.976 -7.970 -31.191 1.00 53.12 207 PRO A C 1
ATOM 1651 O O . PRO A 1 207 ? 8.855 -8.753 -31.553 1.00 53.12 207 PRO A O 1
ATOM 1654 N N . ASP A 1 208 ? 7.021 -8.294 -30.312 1.00 53.34 208 ASP A N 1
ATOM 1655 C CA . ASP A 1 208 ? 6.888 -9.622 -29.688 1.00 53.34 208 ASP A CA 1
ATOM 1656 C C . ASP A 1 208 ? 6.346 -10.651 -30.695 1.00 53.34 208 ASP A C 1
ATOM 1658 O O . ASP A 1 208 ? 5.212 -11.111 -30.616 1.00 53.34 208 ASP A O 1
ATOM 1662 N N . ASP A 1 209 ? 7.165 -10.934 -31.701 1.00 61.06 209 ASP A N 1
ATOM 1663 C CA . ASP A 1 209 ? 6.908 -11.816 -32.829 1.00 61.06 209 ASP A CA 1
ATOM 1664 C C . ASP A 1 209 ? 8.060 -12.835 -32.912 1.00 61.06 209 ASP A C 1
ATOM 1666 O O . ASP A 1 209 ? 9.226 -12.418 -32.959 1.00 61.06 209 ASP A O 1
ATOM 1670 N N . PRO A 1 210 ? 7.778 -14.152 -32.883 1.00 49.88 210 PRO A N 1
ATOM 1671 C CA . PRO A 1 210 ? 8.807 -15.185 -32.761 1.00 49.88 210 PRO A CA 1
ATOM 1672 C C . PRO A 1 210 ? 9.900 -15.093 -33.829 1.00 49.88 210 PRO A C 1
ATOM 1674 O O . PRO A 1 210 ? 11.087 -15.162 -33.504 1.00 49.88 210 PRO A O 1
ATOM 1677 N N . GLU A 1 211 ? 9.520 -14.859 -35.086 1.00 62.75 211 GLU A N 1
ATOM 1678 C CA . GLU A 1 211 ? 10.466 -14.743 -36.196 1.00 62.75 211 GLU A CA 1
ATOM 1679 C C . GLU A 1 211 ? 11.333 -13.487 -36.069 1.00 62.75 211 GLU A C 1
ATOM 1681 O O . GLU A 1 211 ? 12.554 -13.540 -36.248 1.00 62.75 211 GLU A O 1
ATOM 1686 N N . LYS A 1 212 ? 10.747 -12.340 -35.707 1.00 57.03 212 LYS A N 1
ATOM 1687 C CA . LYS A 1 212 ? 11.499 -11.087 -35.514 1.00 57.03 212 LYS A CA 1
ATOM 1688 C C . LYS A 1 212 ? 12.420 -11.142 -34.298 1.00 57.03 212 LYS A C 1
ATOM 1690 O O . LYS A 1 212 ? 13.500 -10.555 -34.351 1.00 57.03 212 LYS A O 1
ATOM 1695 N N . ILE A 1 213 ? 12.033 -11.845 -33.235 1.00 48.47 213 ILE A N 1
ATOM 1696 C CA . ILE A 1 213 ? 12.859 -12.043 -32.035 1.00 48.47 213 ILE A CA 1
ATOM 1697 C C . ILE A 1 213 ? 14.081 -12.895 -32.370 1.00 48.47 213 ILE A C 1
ATOM 1699 O O . ILE A 1 213 ? 15.202 -12.469 -32.100 1.00 48.47 213 ILE A O 1
ATOM 1703 N N . ILE A 1 214 ? 13.888 -14.047 -33.014 1.00 57.28 214 ILE A N 1
ATOM 1704 C CA . ILE A 1 214 ? 14.992 -14.945 -33.388 1.00 57.28 214 ILE A CA 1
ATOM 1705 C C . ILE A 1 214 ? 15.964 -14.236 -34.341 1.00 57.28 214 ILE A C 1
ATOM 1707 O O . ILE A 1 214 ? 17.183 -14.332 -34.189 1.00 57.28 214 ILE A O 1
ATOM 1711 N N . ASN A 1 215 ? 15.436 -13.445 -35.277 1.00 62.50 215 ASN A N 1
ATOM 1712 C CA . ASN A 1 215 ? 16.250 -12.782 -36.293 1.00 62.50 215 ASN A CA 1
ATOM 1713 C C . ASN A 1 215 ? 16.945 -11.493 -35.826 1.00 62.50 215 ASN A C 1
ATOM 1715 O O . ASN A 1 215 ? 17.868 -11.034 -36.504 1.00 62.50 215 ASN A O 1
ATOM 1719 N N . ARG A 1 216 ? 16.508 -10.864 -34.723 1.00 50.34 216 ARG A N 1
ATOM 1720 C CA . ARG A 1 216 ? 16.977 -9.515 -34.330 1.00 50.34 216 ARG A CA 1
ATOM 1721 C C . ARG A 1 216 ? 17.365 -9.362 -32.856 1.00 50.34 216 ARG A C 1
ATOM 1723 O O . ARG A 1 216 ? 18.057 -8.402 -32.533 1.00 50.34 216 ARG A O 1
ATOM 1730 N N . LEU A 1 217 ? 16.954 -10.274 -31.973 1.00 48.56 217 LEU A N 1
ATOM 1731 C CA . LEU A 1 217 ? 17.214 -10.242 -30.528 1.00 48.56 217 LEU A CA 1
ATOM 1732 C C . LEU A 1 217 ? 18.133 -11.405 -30.119 1.00 48.56 217 LEU A C 1
ATOM 1734 O O . LEU A 1 217 ? 17.792 -12.223 -29.267 1.00 48.56 217 LEU A O 1
ATOM 1738 N N . THR A 1 218 ? 19.305 -11.493 -30.751 1.00 43.97 218 THR A N 1
ATOM 1739 C CA . THR A 1 218 ? 20.327 -12.502 -30.438 1.00 43.97 218 THR A CA 1
ATOM 1740 C C . THR A 1 218 ? 21.702 -11.854 -30.273 1.00 43.97 218 THR A C 1
ATOM 1742 O O . THR A 1 218 ? 21.990 -10.863 -30.951 1.00 43.97 218 THR A O 1
ATOM 1745 N N . PRO A 1 219 ? 22.586 -12.406 -29.415 1.00 38.62 219 PRO A N 1
ATOM 1746 C CA . PRO A 1 219 ? 23.920 -11.845 -29.181 1.00 38.62 219 PRO A CA 1
ATOM 1747 C C . PRO A 1 219 ? 24.722 -11.636 -30.471 1.00 38.62 219 PRO A C 1
ATOM 1749 O O . PRO A 1 219 ? 25.348 -10.598 -30.647 1.00 38.62 219 PRO A O 1
ATOM 1752 N N . ILE A 1 220 ? 24.612 -12.576 -31.416 1.00 51.91 220 ILE A N 1
ATOM 1753 C CA . ILE A 1 220 ? 25.281 -12.545 -32.727 1.00 51.91 220 ILE A CA 1
ATOM 1754 C C . ILE A 1 220 ? 24.852 -11.335 -33.571 1.00 51.91 220 ILE A C 1
ATOM 1756 O O . ILE A 1 220 ? 25.657 -10.787 -34.315 1.00 51.91 220 ILE A O 1
ATOM 1760 N N . LYS A 1 221 ? 23.587 -10.913 -33.477 1.00 57.56 221 LYS A N 1
ATOM 1761 C CA . LYS A 1 221 ? 23.043 -9.804 -34.277 1.00 57.56 221 LYS A CA 1
ATOM 1762 C C . LYS A 1 221 ? 23.225 -8.435 -33.628 1.00 57.56 221 LYS A C 1
ATOM 1764 O O . LYS A 1 221 ? 23.121 -7.425 -34.317 1.00 57.56 221 LYS A O 1
ATOM 1769 N N . ILE A 1 222 ? 23.478 -8.406 -32.322 1.00 43.03 222 ILE A N 1
ATOM 1770 C CA . ILE A 1 222 ? 23.692 -7.178 -31.546 1.00 43.03 222 ILE A CA 1
ATOM 1771 C C . ILE A 1 222 ? 25.189 -6.838 -31.477 1.00 43.03 222 ILE A C 1
ATOM 1773 O O . ILE A 1 222 ? 25.553 -5.658 -31.455 1.00 43.03 222 ILE A O 1
ATOM 1777 N N . ALA A 1 223 ? 26.050 -7.861 -31.491 1.00 38.81 223 ALA A N 1
ATOM 1778 C CA . ALA A 1 223 ? 27.500 -7.718 -31.491 1.00 38.81 223 ALA A CA 1
ATOM 1779 C C . ALA A 1 223 ? 27.988 -6.819 -32.643 1.00 38.81 223 ALA A C 1
ATOM 1781 O O . ALA A 1 223 ? 27.567 -6.964 -33.788 1.00 38.81 223 ALA A O 1
ATOM 1782 N N . GLY A 1 224 ? 28.878 -5.874 -32.324 1.00 38.94 224 GLY A N 1
ATOM 1783 C CA . GLY A 1 224 ? 29.447 -4.931 -33.296 1.00 38.94 224 GLY A CA 1
ATOM 1784 C C . GLY A 1 224 ? 28.561 -3.726 -33.640 1.00 38.94 224 GLY A C 1
ATOM 1785 O O . GLY A 1 224 ? 28.934 -2.933 -34.499 1.00 38.94 224 GLY A O 1
ATOM 1786 N N . SER A 1 225 ? 27.413 -3.552 -32.977 1.00 50.84 225 SER A N 1
ATOM 1787 C CA . SER A 1 225 ? 26.532 -2.394 -33.169 1.00 50.84 225 SER A CA 1
ATOM 1788 C C . SER A 1 225 ? 26.461 -1.489 -31.932 1.00 50.84 225 SER A C 1
ATOM 1790 O O . SER A 1 225 ? 26.681 -1.938 -30.812 1.00 50.84 225 SER A O 1
ATOM 1792 N N . LEU A 1 226 ? 26.099 -0.214 -32.127 1.00 41.03 226 LEU A N 1
ATOM 1793 C CA . LEU A 1 226 ? 25.748 0.717 -31.038 1.00 41.03 226 LEU A CA 1
ATOM 1794 C C . LEU A 1 226 ? 24.278 0.572 -30.589 1.00 41.03 226 LEU A C 1
ATOM 1796 O O . LEU A 1 226 ? 23.785 1.385 -29.808 1.00 41.03 226 LEU A O 1
ATOM 1800 N N . TYR A 1 227 ? 23.548 -0.416 -31.122 1.00 49.16 227 TYR A N 1
ATOM 1801 C CA . TYR A 1 227 ? 22.125 -0.596 -30.850 1.00 49.16 227 TYR A CA 1
ATOM 1802 C C . TYR A 1 227 ? 21.894 -1.411 -29.579 1.00 49.16 227 TYR A C 1
ATOM 1804 O O . TYR A 1 227 ? 22.498 -2.459 -29.368 1.00 49.16 227 TYR A O 1
ATOM 1812 N N . ILE A 1 228 ? 20.928 -0.967 -28.777 1.00 46.53 228 ILE A N 1
ATOM 1813 C CA . ILE A 1 228 ? 20.410 -1.712 -27.630 1.00 46.53 228 ILE A CA 1
ATOM 1814 C C . ILE A 1 228 ? 19.064 -2.294 -28.058 1.00 46.53 228 ILE A C 1
ATOM 1816 O O . ILE A 1 228 ? 18.055 -1.590 -28.141 1.00 46.53 228 ILE A O 1
ATOM 1820 N N . ALA A 1 229 ? 19.061 -3.578 -28.408 1.00 42.75 229 ALA A N 1
ATOM 1821 C CA . ALA A 1 229 ? 17.850 -4.277 -28.810 1.00 42.75 229 ALA A CA 1
ATOM 1822 C C . ALA A 1 229 ? 17.055 -4.702 -27.570 1.00 42.75 229 ALA A C 1
ATOM 1824 O O . ALA A 1 229 ? 17.566 -5.410 -26.703 1.00 42.75 229 ALA A O 1
ATOM 1825 N N . ILE A 1 230 ? 15.797 -4.271 -27.495 1.00 44.88 230 ILE A N 1
ATOM 1826 C CA . ILE A 1 230 ? 14.869 -4.646 -26.425 1.00 44.88 230 ILE A CA 1
ATOM 1827 C C . ILE A 1 230 ? 13.673 -5.315 -27.095 1.00 44.88 230 ILE A C 1
ATOM 1829 O O . ILE A 1 230 ? 13.002 -4.707 -27.920 1.00 44.88 230 ILE A O 1
ATOM 1833 N N . GLY A 1 231 ? 13.412 -6.578 -26.778 1.00 42.78 231 GLY A N 1
ATOM 1834 C CA . GLY A 1 231 ? 12.266 -7.326 -27.300 1.00 42.78 231 GLY A CA 1
ATOM 1835 C C . GLY A 1 231 ? 11.510 -8.016 -26.176 1.00 42.78 231 GLY A C 1
ATOM 1836 O O . GLY A 1 231 ? 11.810 -7.795 -25.004 1.00 42.78 231 GLY A O 1
ATOM 1837 N N . ARG A 1 232 ? 10.514 -8.840 -26.520 1.00 42.56 232 ARG A N 1
ATOM 1838 C CA . ARG A 1 232 ? 9.600 -9.467 -25.541 1.00 42.56 232 ARG A CA 1
ATOM 1839 C C . ARG A 1 232 ? 8.803 -8.451 -24.708 1.00 42.56 232 ARG A C 1
ATOM 1841 O O . ARG A 1 232 ? 8.311 -8.775 -23.626 1.00 42.56 232 ARG A O 1
ATOM 1848 N N . ILE A 1 233 ? 8.657 -7.221 -25.211 1.00 40.66 233 ILE A N 1
ATOM 1849 C CA . ILE A 1 233 ? 7.767 -6.219 -24.622 1.00 40.66 233 ILE A CA 1
ATOM 1850 C C . ILE A 1 233 ? 6.345 -6.572 -25.046 1.00 40.66 233 ILE A C 1
ATOM 1852 O O . ILE A 1 233 ? 5.880 -6.201 -26.121 1.00 40.66 233 ILE A O 1
ATOM 1856 N N . ARG A 1 234 ? 5.653 -7.292 -24.173 1.00 39.25 234 ARG A N 1
ATOM 1857 C CA . ARG A 1 234 ? 4.217 -7.536 -24.272 1.00 39.25 234 ARG A CA 1
ATOM 1858 C C . ARG A 1 234 ? 3.487 -6.649 -23.282 1.00 39.25 234 ARG A C 1
ATOM 1860 O O . ARG A 1 234 ? 3.919 -6.508 -22.137 1.00 39.25 234 ARG A O 1
ATOM 1867 N N . LYS A 1 235 ? 2.328 -6.122 -23.686 1.00 35.25 235 LYS A N 1
ATOM 1868 C CA . LYS A 1 235 ? 1.287 -5.799 -22.710 1.00 35.25 235 LYS A CA 1
ATOM 1869 C C . LYS A 1 235 ? 0.912 -7.138 -22.088 1.00 35.25 235 LYS A C 1
ATOM 1871 O O . LYS A 1 235 ? 0.216 -7.940 -22.704 1.00 35.25 235 LYS A O 1
ATOM 1876 N N . LEU A 1 236 ? 1.439 -7.422 -20.902 1.00 29.81 236 LEU A N 1
ATOM 1877 C CA . LEU A 1 236 ? 0.838 -8.452 -20.079 1.00 29.81 236 LEU A CA 1
ATOM 1878 C C . LEU A 1 236 ? -0.628 -8.029 -19.918 1.00 29.81 236 LEU A C 1
ATOM 1880 O O . LEU A 1 236 ? -0.907 -6.899 -19.520 1.00 29.81 236 LEU A O 1
ATOM 1884 N N . SER A 1 237 ? -1.566 -8.928 -20.210 1.00 30.59 237 SER A N 1
ATOM 1885 C CA . SER A 1 237 ? -2.966 -8.800 -19.773 1.00 30.59 237 SER A CA 1
ATOM 1886 C C . SER A 1 237 ? -3.081 -8.656 -18.244 1.00 30.59 237 SER A C 1
ATOM 1888 O O . SER A 1 237 ? -4.142 -8.355 -17.712 1.00 30.59 237 SER A O 1
ATOM 1890 N N . ILE A 1 238 ? -1.953 -8.814 -17.551 1.00 37.66 238 ILE A N 1
ATOM 1891 C CA . ILE A 1 238 ? -1.667 -8.415 -16.185 1.00 37.66 238 ILE A CA 1
ATOM 1892 C C . ILE A 1 238 ? -0.990 -7.034 -16.209 1.00 37.66 238 ILE A C 1
ATOM 1894 O O . ILE A 1 238 ? 0.233 -6.903 -16.167 1.00 37.66 238 ILE A O 1
ATOM 1898 N N . GLY A 1 239 ? -1.796 -5.986 -16.298 1.00 38.84 239 GLY A N 1
ATOM 1899 C CA . GLY A 1 239 ? -1.365 -4.607 -16.108 1.00 38.84 239 GLY A CA 1
ATOM 1900 C C . GLY A 1 239 ? -2.515 -3.851 -15.472 1.00 38.84 239 GLY A C 1
ATOM 1901 O O . GLY A 1 239 ? -3.599 -3.800 -16.044 1.00 38.84 239 GLY A O 1
ATOM 1902 N N . GLY A 1 240 ? -2.314 -3.314 -14.272 1.00 46.00 240 GLY A N 1
ATOM 1903 C CA . GLY A 1 240 ? -3.332 -2.502 -13.615 1.00 46.00 240 GLY A CA 1
ATOM 1904 C C . GLY A 1 240 ? -2.913 -1.042 -13.556 1.00 46.00 240 GLY A C 1
ATOM 1905 O O . GLY A 1 240 ? -1.732 -0.700 -13.502 1.00 46.00 240 GLY A O 1
ATOM 1906 N N . ASP A 1 241 ? -3.915 -0.179 -13.591 1.00 53.75 241 ASP A N 1
ATOM 1907 C CA . ASP A 1 241 ? -3.740 1.261 -13.526 1.00 53.75 241 ASP A CA 1
ATOM 1908 C C . ASP A 1 241 ? -3.294 1.686 -12.111 1.00 53.75 241 ASP A C 1
ATOM 1910 O O . ASP A 1 241 ? -3.921 1.338 -11.101 1.00 53.75 241 ASP A O 1
ATOM 1914 N N . GLN A 1 242 ? -2.187 2.436 -12.051 1.00 58.44 242 GLN A N 1
ATOM 1915 C CA . GLN A 1 242 ? -1.573 2.931 -10.817 1.00 58.44 242 GLN A CA 1
ATOM 1916 C C . GLN A 1 242 ? -2.497 3.867 -10.023 1.00 58.44 242 GLN A C 1
ATOM 1918 O O . GLN A 1 242 ? -2.420 3.894 -8.795 1.00 58.44 242 GLN A O 1
ATOM 1923 N N . LEU A 1 243 ? -3.350 4.635 -10.698 1.00 61.03 243 LEU A N 1
ATOM 1924 C CA . LEU A 1 243 ? -4.286 5.574 -10.083 1.00 61.03 243 LEU A CA 1
ATOM 1925 C C . LEU A 1 243 ? -5.603 4.893 -9.694 1.00 61.03 243 LEU A C 1
ATOM 1927 O O . LEU A 1 243 ? -6.212 5.285 -8.698 1.00 61.03 243 LEU A O 1
ATOM 1931 N N . LEU A 1 244 ? -6.022 3.850 -10.419 1.00 67.50 244 LEU A N 1
ATOM 1932 C CA . LEU A 1 244 ? -7.193 3.050 -10.044 1.00 67.50 244 LEU A CA 1
ATOM 1933 C C . LEU A 1 244 ? -6.841 2.044 -8.944 1.00 67.50 244 LEU A C 1
ATOM 1935 O O . LEU A 1 244 ? -6.994 2.334 -7.760 1.00 67.50 244 LEU A O 1
ATOM 1939 N N . TRP A 1 245 ? -6.345 0.864 -9.312 1.00 65.94 245 TRP A N 1
ATOM 1940 C CA . TRP A 1 245 ? -6.074 -0.223 -8.368 1.00 65.94 245 TRP A CA 1
ATOM 1941 C C . TRP A 1 245 ? -4.916 0.081 -7.428 1.00 65.94 245 TRP A C 1
ATOM 1943 O O . TRP A 1 245 ? -4.901 -0.408 -6.300 1.00 65.94 245 TRP A O 1
ATOM 1953 N N . GLY A 1 246 ? -3.968 0.907 -7.872 1.00 59.41 246 GLY A N 1
ATOM 1954 C CA . GLY A 1 246 ? -2.847 1.326 -7.043 1.00 59.41 246 GLY A CA 1
ATOM 1955 C C . GLY A 1 246 ? -3.149 2.469 -6.069 1.00 59.41 246 GLY A C 1
ATOM 1956 O O . GLY A 1 246 ? -2.275 2.780 -5.258 1.00 59.41 246 GLY A O 1
ATOM 1957 N N . ALA A 1 247 ? -4.336 3.094 -6.134 1.00 67.50 247 ALA A N 1
ATOM 1958 C CA . ALA A 1 247 ? -4.695 4.203 -5.250 1.00 67.50 247 ALA A CA 1
ATOM 1959 C C . ALA A 1 247 ? -6.199 4.288 -4.922 1.00 67.50 247 ALA A C 1
ATOM 1961 O O . ALA A 1 247 ? -6.567 4.107 -3.764 1.00 67.50 247 ALA A O 1
ATOM 1962 N N . ALA A 1 248 ? -7.070 4.581 -5.893 1.00 69.81 248 ALA A N 1
ATOM 1963 C CA . ALA A 1 248 ? -8.463 4.962 -5.627 1.00 69.81 248 ALA A CA 1
ATOM 1964 C C . ALA A 1 248 ? -9.422 3.784 -5.357 1.00 69.81 248 ALA A C 1
ATOM 1966 O O . ALA A 1 248 ? -10.255 3.855 -4.448 1.00 69.81 248 ALA A O 1
ATOM 1967 N N . GLU A 1 249 ? -9.318 2.693 -6.119 1.00 78.81 249 GLU A N 1
ATOM 1968 C CA . GLU A 1 249 ? -10.260 1.565 -6.042 1.00 78.81 249 GLU A CA 1
ATOM 1969 C C . GLU A 1 249 ? -10.266 0.862 -4.676 1.00 78.81 249 GLU A C 1
ATOM 1971 O O . GLU A 1 249 ? -11.358 0.606 -4.156 1.00 78.81 249 GLU A O 1
ATOM 1976 N N . PRO A 1 250 ? -9.111 0.597 -4.027 1.00 77.62 250 PRO A N 1
ATOM 1977 C CA . PRO A 1 250 ? -9.109 0.032 -2.680 1.00 77.62 250 PRO A CA 1
ATOM 1978 C C . PRO A 1 250 ? -9.887 0.885 -1.669 1.00 77.62 250 PRO A C 1
ATOM 1980 O O . PRO A 1 250 ? -10.638 0.331 -0.865 1.00 77.62 250 PRO A O 1
ATOM 1983 N N . LEU A 1 251 ? -9.775 2.220 -1.748 1.00 83.62 251 LEU A N 1
ATOM 1984 C CA . LEU A 1 251 ? -10.473 3.145 -0.844 1.00 83.62 251 LEU A CA 1
ATOM 1985 C C . LEU A 1 251 ? -11.988 3.152 -1.090 1.00 83.62 251 LEU A C 1
ATOM 1987 O O . LEU A 1 251 ? -12.781 3.110 -0.148 1.00 83.62 251 LEU A O 1
ATOM 1991 N N . ARG A 1 252 ? -12.408 3.150 -2.360 1.00 87.38 252 ARG A N 1
ATOM 1992 C CA . ARG A 1 252 ? -13.829 3.091 -2.733 1.00 87.38 252 ARG A CA 1
ATOM 1993 C C . ARG A 1 252 ? -14.482 1.788 -2.263 1.00 87.38 252 ARG A C 1
ATOM 1995 O O . ARG A 1 252 ? -15.614 1.800 -1.778 1.00 87.38 252 ARG A O 1
ATOM 2002 N N . ARG A 1 253 ? -13.779 0.658 -2.394 1.00 85.69 253 ARG A N 1
ATOM 2003 C CA . ARG A 1 253 ? -14.294 -0.665 -2.005 1.00 85.69 253 ARG A CA 1
ATOM 2004 C C . ARG A 1 253 ? -14.426 -0.808 -0.490 1.00 85.69 253 ARG A C 1
ATOM 2006 O O . ARG A 1 253 ? -15.455 -1.313 -0.046 1.00 85.69 253 ARG A O 1
ATOM 2013 N N . ILE A 1 254 ? -13.456 -0.328 0.297 1.00 88.44 254 ILE A N 1
ATOM 2014 C CA . ILE A 1 254 ? -13.592 -0.345 1.764 1.00 88.44 254 ILE A CA 1
ATOM 2015 C C . ILE A 1 254 ? -14.716 0.580 2.235 1.00 88.44 254 ILE A C 1
ATOM 2017 O O . ILE A 1 254 ? -15.493 0.179 3.096 1.00 88.44 254 ILE A O 1
ATOM 2021 N N . LEU A 1 255 ? -14.882 1.762 1.625 1.00 87.31 255 LEU A N 1
ATOM 2022 C CA . LEU A 1 255 ? -16.010 2.641 1.940 1.00 87.31 255 LEU A CA 1
ATOM 2023 C C . LEU A 1 255 ? -17.340 1.904 1.764 1.00 87.31 255 LEU A C 1
ATOM 2025 O O . LEU A 1 255 ? -18.166 1.932 2.670 1.00 87.31 255 LEU A O 1
ATOM 2029 N N . ARG A 1 256 ? -17.520 1.204 0.633 1.00 86.38 256 ARG A N 1
ATOM 2030 C CA . ARG A 1 256 ? -18.741 0.439 0.353 1.00 86.38 256 ARG A CA 1
ATOM 2031 C C . ARG A 1 256 ? -19.041 -0.592 1.442 1.00 86.38 256 ARG A C 1
ATOM 2033 O O . ARG A 1 256 ? -20.197 -0.718 1.811 1.00 86.38 256 ARG A O 1
ATOM 2040 N N . GLN A 1 257 ? -18.026 -1.281 1.963 1.00 85.69 257 GLN A N 1
ATOM 2041 C CA . GLN A 1 257 ? -18.207 -2.254 3.048 1.00 85.69 257 GLN A CA 1
ATOM 2042 C C . GLN A 1 257 ? -18.572 -1.615 4.389 1.00 85.69 257 GLN A C 1
ATOM 2044 O O . GLN A 1 257 ? -19.192 -2.266 5.218 1.00 85.69 257 GLN A O 1
ATOM 2049 N N . LEU A 1 258 ? -18.150 -0.373 4.631 1.00 84.12 258 LEU A N 1
ATOM 2050 C CA . LEU A 1 258 ? -18.412 0.322 5.890 1.00 84.12 258 LEU A CA 1
ATOM 2051 C C . LEU A 1 258 ? -19.782 1.002 5.922 1.00 84.12 258 LEU A C 1
ATOM 2053 O O . LEU A 1 258 ? -20.247 1.346 7.008 1.00 84.12 258 LEU A O 1
ATOM 2057 N N . ILE A 1 259 ? -20.398 1.256 4.769 1.00 85.44 259 ILE A N 1
ATOM 2058 C CA . ILE A 1 259 ? -21.713 1.911 4.670 1.00 85.44 259 ILE A CA 1
ATOM 2059 C C . ILE A 1 259 ? -22.875 0.923 4.512 1.00 85.44 259 ILE A C 1
ATOM 2061 O O . ILE A 1 259 ? -24.007 1.315 4.778 1.00 85.44 259 ILE A O 1
ATOM 2065 N N . THR A 1 260 ? -22.597 -0.311 4.079 1.00 72.62 260 THR A N 1
ATOM 2066 C CA . THR A 1 260 ? -23.529 -1.454 4.116 1.00 72.62 260 THR A CA 1
ATOM 2067 C C . THR A 1 260 ? -23.568 -2.078 5.495 1.00 72.62 260 THR A C 1
ATOM 2069 O O . THR A 1 260 ? -24.683 -2.383 5.959 1.00 72.62 260 THR A O 1
#

Foldseek 3Di:
DFAEEEADQPDDPDDPVVLVVVLSGQEYEDANEDVRCVPRVVVSVVVVRLHAYEYAYPNCLQPPLEAEFLCVQQVVVLVVSVVVSRRYYYYAALVLLLVCVVCSVCVVVVVAQAEEAEDADEQCVVPPVSVVVVVVVVVVVCVVPPLDDDWDKDQADADDDPPRHHPVQVSNQSNVCRSNVDPDGRYYGYRYIYGYPDDHPQEDEQEQDPVSCVVCVDPVNCPPDSHDYDYPDDPDPSDDDCCCSRGDVRSVVSVVVVVD

Radius of gyration: 21.95 Å; chains: 1; bounding box: 57×48×57 Å